Protein AF-A0A7S0RBW8-F1 (afdb_monomer_lite)

pLDDT: mean 71.18, std 17.7, range [28.2, 97.19]

Secondary structure (DSSP, 8-state):
--TT-TT------B-EEEEEEEEETTEEEETT---EEE-GGGEEEETTEEEEEEEEEEEETT---SHHHHTTT------B--EEEEEE--TTSSPEEEEEEPSS-B---TT-EEEEEEEEEGGGS--SSS-EEEEEESSTT--S-BS----EEEEEEEESS-GGG--SS-EEEEEETTTEEEEEETT------GGG-EE--TTS-TT-EE-EEEEE---TT----

Foldseek 3Di:
DAPDDPPDPDPLFWAKEWPQAKDQQNDTDGFPAEAAADDLVSWDADPNFIWIKMKIKMATDRLCFDPVNVVVVDDQDQFAWKKKKKWFDDPPDDIDIDIDTFDDTDTDGGRDMDMDIDTDGPVPDDQAQGKMKIKMFIRPPCSGVGPDNPHITMYIYHHPDHSLPRQDVFWKWFDDPPDDTDTHHPPDDDDDDCVSWDQDPDPDPRPDTDTDTDGDPPPVPDDDD

Structure (mmCIF, N/CA/C/O backbone):
data_AF-A0A7S0RBW8-F1
#
_entry.id   AF-A0A7S0RBW8-F1
#
loop_
_atom_site.group_PDB
_atom_site.id
_atom_site.type_symbol
_atom_site.label_atom_id
_atom_site.label_alt_id
_atom_site.label_comp_id
_atom_site.label_asym_id
_atom_site.label_entity_id
_atom_site.label_seq_id
_atom_site.pdbx_PDB_ins_code
_atom_site.Cartn_x
_atom_site.Cartn_y
_atom_site.Cartn_z
_atom_site.occupancy
_atom_site.B_iso_or_equiv
_atom_site.auth_seq_id
_atom_site.auth_comp_id
_atom_site.auth_asym_id
_atom_site.auth_atom_id
_atom_site.pdbx_PDB_model_num
ATOM 1 N N . HIS A 1 1 ? 5.300 -1.766 -30.866 1.00 39.28 1 HIS A N 1
ATOM 2 C CA . HIS A 1 1 ? 6.717 -1.368 -30.941 1.00 39.28 1 HIS A CA 1
ATOM 3 C C . HIS A 1 1 ? 7.517 -2.421 -30.193 1.00 39.28 1 HIS A C 1
ATOM 5 O O . HIS A 1 1 ? 7.184 -2.673 -29.048 1.00 39.28 1 HIS A O 1
ATOM 11 N N . TYR A 1 2 ? 8.457 -3.106 -30.848 1.00 38.50 2 TYR A N 1
ATOM 12 C CA . TYR A 1 2 ? 9.264 -4.161 -30.222 1.00 38.50 2 TYR A CA 1
ATOM 13 C C . TYR A 1 2 ? 10.732 -3.740 -30.228 1.00 38.50 2 TYR A C 1
ATOM 15 O O . TYR A 1 2 ? 11.287 -3.442 -31.287 1.00 38.50 2 TYR A O 1
ATOM 23 N N . CYS A 1 3 ? 11.343 -3.706 -29.047 1.00 44.38 3 CYS A N 1
ATOM 24 C CA . CYS A 1 3 ? 12.766 -3.448 -28.875 1.00 44.38 3 CYS A CA 1
ATOM 25 C C . CYS A 1 3 ? 13.576 -4.626 -29.445 1.00 44.38 3 CYS A C 1
ATOM 27 O O . CYS A 1 3 ? 13.335 -5.779 -29.093 1.00 44.38 3 CYS A O 1
ATOM 29 N N . GLY A 1 4 ? 14.540 -4.347 -30.332 1.00 43.16 4 GLY A N 1
ATOM 30 C CA . GLY A 1 4 ? 15.488 -5.350 -30.836 1.00 43.16 4 GLY A CA 1
ATOM 31 C C . GLY A 1 4 ? 15.413 -5.713 -32.323 1.00 43.16 4 GLY A C 1
ATOM 32 O O . GLY A 1 4 ? 16.148 -6.614 -32.724 1.00 43.16 4 GLY A O 1
ATOM 33 N N . TRP A 1 5 ? 14.606 -5.024 -33.136 1.00 42.09 5 TRP A N 1
ATOM 34 C CA . TRP A 1 5 ? 14.654 -5.168 -34.598 1.00 42.09 5 TRP A CA 1
ATOM 35 C C . TRP A 1 5 ? 15.831 -4.367 -35.177 1.00 42.09 5 TRP A C 1
ATOM 37 O O . TRP A 1 5 ? 15.997 -3.185 -34.873 1.00 42.09 5 TRP A O 1
ATOM 47 N N . GLU A 1 6 ? 16.662 -5.004 -36.004 1.00 43.78 6 GLU A N 1
ATOM 48 C CA . GLU A 1 6 ? 17.766 -4.344 -36.708 1.00 43.78 6 GLU A CA 1
ATOM 49 C C . GLU A 1 6 ? 17.268 -3.159 -37.556 1.00 43.78 6 GLU A C 1
ATOM 51 O O . GLU A 1 6 ? 16.347 -3.300 -38.359 1.00 43.78 6 GLU A O 1
ATOM 56 N N . GLY A 1 7 ? 17.893 -1.988 -37.383 1.00 49.38 7 GLY A N 1
ATOM 57 C CA . GLY A 1 7 ? 17.681 -0.813 -38.236 1.00 49.38 7 GLY A CA 1
ATOM 58 C C . GLY A 1 7 ? 16.839 0.322 -37.648 1.00 49.38 7 GLY A C 1
ATOM 59 O O . GLY A 1 7 ? 16.699 1.350 -38.307 1.00 49.38 7 GLY A O 1
ATOM 60 N N . VAL A 1 8 ? 16.320 0.199 -36.420 1.00 42.72 8 VAL A N 1
ATOM 61 C CA . VAL A 1 8 ? 15.579 1.290 -35.763 1.00 42.72 8 VAL A CA 1
ATOM 62 C C . VAL A 1 8 ? 16.263 1.694 -34.458 1.00 42.72 8 VAL A C 1
ATOM 64 O O . VAL A 1 8 ? 16.238 0.957 -33.477 1.00 42.72 8 VAL A O 1
ATOM 67 N N . ALA A 1 9 ? 16.837 2.900 -34.433 1.00 41.66 9 ALA A N 1
ATOM 68 C CA . ALA A 1 9 ? 17.286 3.564 -33.211 1.00 41.66 9 ALA A CA 1
ATOM 69 C C . ALA A 1 9 ? 16.067 4.093 -32.431 1.00 41.66 9 ALA A C 1
ATOM 71 O O . ALA A 1 9 ? 15.820 5.293 -32.371 1.00 41.66 9 ALA A O 1
ATOM 72 N N . CYS A 1 10 ? 15.245 3.194 -31.894 1.00 47.66 10 CYS A N 1
ATOM 73 C CA . CYS A 1 10 ? 14.332 3.559 -30.816 1.00 47.66 10 CYS A CA 1
ATOM 74 C C . CYS A 1 10 ? 15.141 3.546 -29.518 1.00 47.66 10 CYS A C 1
ATOM 76 O O . CYS A 1 10 ? 15.889 2.600 -29.278 1.00 47.66 10 CYS A O 1
ATOM 78 N N . GLY A 1 11 ? 15.021 4.601 -28.710 1.00 49.38 11 GLY A N 1
ATOM 79 C CA . GLY A 1 11 ? 15.571 4.632 -27.360 1.00 49.38 11 GLY A CA 1
ATOM 80 C C . GLY A 1 11 ? 14.910 3.538 -26.534 1.00 49.38 11 GLY A C 1
ATOM 81 O O . GLY A 1 11 ? 13.802 3.706 -26.043 1.00 49.38 11 GLY A O 1
ATOM 82 N N . CYS A 1 12 ? 15.561 2.385 -26.461 1.00 53.53 12 CYS A N 1
ATOM 83 C CA . CYS A 1 12 ? 15.181 1.290 -25.592 1.00 53.53 12 CYS A CA 1
ATOM 84 C C . CYS A 1 12 ? 15.677 1.664 -24.187 1.00 53.53 12 CYS A C 1
ATOM 86 O O . CYS A 1 12 ? 16.790 1.301 -23.808 1.00 53.53 12 CYS A O 1
ATOM 88 N N . GLY A 1 13 ? 14.922 2.516 -23.492 1.00 59.88 13 GLY A N 1
ATOM 89 C CA . GLY A 1 13 ? 15.152 2.828 -22.083 1.00 59.88 13 GLY A CA 1
ATOM 90 C C . GLY A 1 13 ? 14.449 1.806 -21.197 1.00 59.88 13 GLY A C 1
ATOM 91 O O . GLY A 1 13 ? 13.577 1.075 -21.657 1.00 59.88 13 GLY A O 1
ATOM 92 N N . ILE A 1 14 ? 14.878 1.731 -19.949 1.00 69.44 14 ILE A N 1
ATOM 93 C CA . ILE A 1 14 ? 14.235 0.925 -18.908 1.00 69.44 14 ILE A CA 1
ATOM 94 C C . ILE A 1 14 ? 12.927 1.631 -18.542 1.00 69.44 14 ILE A C 1
ATOM 96 O O . ILE A 1 14 ? 12.810 2.834 -18.766 1.00 69.44 14 ILE A O 1
ATOM 100 N N . ASP A 1 15 ? 11.947 0.912 -18.013 1.00 80.00 15 ASP A N 1
ATOM 101 C CA . ASP A 1 15 ? 10.754 1.550 -17.455 1.00 80.00 15 ASP A CA 1
ATOM 102 C C . ASP A 1 15 ? 10.328 0.745 -16.233 1.00 80.00 15 ASP A C 1
ATOM 104 O O . ASP A 1 15 ? 9.958 -0.426 -16.336 1.00 80.00 15 ASP A O 1
ATOM 108 N N . LEU A 1 16 ? 10.488 1.335 -15.063 1.00 85.94 16 LEU A N 1
ATOM 109 C CA . LEU A 1 16 ? 10.087 0.794 -13.786 1.00 85.94 16 LEU A CA 1
ATOM 110 C C . LEU A 1 16 ? 8.682 1.284 -13.465 1.00 85.94 16 LEU A C 1
ATOM 112 O O . LEU A 1 16 ? 8.225 2.354 -13.852 1.00 85.94 16 LEU A O 1
ATOM 116 N N . GLY A 1 17 ? 7.958 0.476 -12.712 1.00 89.81 17 GLY A N 1
ATOM 117 C CA . GLY A 1 17 ? 6.643 0.880 -12.282 1.00 89.81 17 GLY A CA 1
ATOM 118 C C . GLY A 1 17 ? 6.100 0.050 -11.151 1.00 89.81 17 GLY A C 1
ATOM 119 O O . GLY A 1 17 ? 6.733 -0.877 -10.639 1.00 89.81 17 GLY A O 1
ATOM 120 N N . ALA A 1 18 ? 4.886 0.407 -10.768 1.00 91.69 18 ALA A N 1
ATOM 121 C CA . ALA A 1 18 ? 4.069 -0.394 -9.887 1.00 91.69 18 ALA A CA 1
ATOM 122 C C . ALA A 1 18 ? 3.091 -1.232 -10.720 1.00 91.69 18 ALA A C 1
ATOM 124 O O . ALA A 1 18 ? 2.719 -0.870 -11.836 1.00 91.69 18 ALA A O 1
ATOM 125 N N . GLY A 1 19 ? 2.667 -2.369 -10.170 1.00 92.19 19 GLY A N 1
ATOM 126 C CA . GLY A 1 19 ? 1.591 -3.180 -10.729 1.00 92.19 19 GLY A CA 1
ATOM 127 C C . GLY A 1 19 ? 0.256 -2.428 -10.742 1.00 92.19 19 GLY A C 1
ATOM 128 O O . GLY A 1 19 ? 0.190 -1.217 -10.563 1.00 92.19 19 GLY A O 1
ATOM 129 N N . ALA A 1 20 ? -0.848 -3.149 -10.912 1.00 94.56 20 ALA A N 1
ATOM 130 C CA . ALA A 1 20 ? -2.161 -2.521 -11.083 1.00 94.56 20 ALA A CA 1
ATOM 131 C C . ALA A 1 20 ? -2.675 -1.744 -9.849 1.00 94.56 20 ALA A C 1
ATOM 133 O O . ALA A 1 20 ? -3.608 -0.949 -9.971 1.00 94.56 20 ALA A O 1
ATOM 134 N N . GLY A 1 21 ? -2.112 -1.990 -8.665 1.00 96.12 21 GLY A N 1
ATOM 135 C CA . GLY A 1 21 ? -2.600 -1.404 -7.426 1.00 96.12 21 GLY A CA 1
ATOM 136 C C . GLY A 1 21 ? -1.897 -1.938 -6.188 1.00 96.12 21 GLY A C 1
ATOM 137 O O . GLY A 1 21 ? -0.781 -2.464 -6.250 1.00 96.12 21 GLY A O 1
ATOM 138 N N . MET A 1 22 ? -2.600 -1.814 -5.072 1.00 96.25 22 MET A N 1
ATOM 139 C CA . MET A 1 22 ? -2.187 -2.227 -3.743 1.00 96.25 22 MET A CA 1
ATOM 140 C C . MET A 1 22 ? -3.225 -3.175 -3.144 1.00 96.25 22 MET A C 1
ATOM 142 O O . MET A 1 22 ? -4.423 -3.018 -3.357 1.00 96.25 22 MET A O 1
ATOM 146 N N . GLU A 1 23 ? -2.767 -4.144 -2.365 1.00 96.50 23 GLU A N 1
ATOM 147 C CA . GLU A 1 23 ? -3.607 -5.022 -1.565 1.00 96.50 23 GLU A CA 1
ATOM 148 C C . GLU A 1 23 ? -3.492 -4.656 -0.085 1.00 96.50 23 GLU A C 1
ATOM 150 O O . GLU A 1 23 ? -2.386 -4.472 0.435 1.00 96.50 23 GLU A O 1
ATOM 155 N N . LEU A 1 24 ? -4.633 -4.611 0.598 1.00 93.88 24 LEU A N 1
ATOM 156 C CA . LEU A 1 24 ? -4.742 -4.563 2.053 1.00 93.88 24 LEU A CA 1
ATOM 157 C C . LEU A 1 24 ? -5.654 -5.712 2.482 1.00 93.88 24 LEU A C 1
ATOM 159 O O . LEU A 1 24 ? -6.807 -5.767 2.062 1.00 93.88 24 LEU A O 1
ATOM 163 N N . ALA A 1 25 ? -5.144 -6.612 3.324 1.00 88.62 25 ALA A N 1
ATOM 164 C CA . ALA A 1 25 ? -5.844 -7.845 3.688 1.00 88.62 25 ALA A CA 1
ATOM 165 C C . ALA A 1 25 ? -6.278 -8.648 2.437 1.00 88.62 25 ALA A C 1
ATOM 167 O O . ALA A 1 25 ? -5.413 -9.154 1.720 1.00 88.62 25 ALA A O 1
ATOM 168 N N . ASP A 1 26 ? -7.580 -8.781 2.182 1.00 88.38 26 ASP A N 1
ATOM 169 C CA . ASP A 1 26 ? -8.190 -9.442 1.019 1.00 88.38 26 ASP A CA 1
ATOM 170 C C . ASP A 1 26 ? -8.741 -8.456 -0.031 1.00 88.38 26 ASP A C 1
ATOM 172 O O . ASP A 1 26 ? -9.316 -8.866 -1.043 1.00 88.38 26 ASP A O 1
ATOM 176 N N . LYS A 1 27 ? -8.546 -7.151 0.183 1.00 94.31 27 LYS A N 1
ATOM 177 C CA . LYS A 1 27 ? -9.007 -6.079 -0.700 1.00 94.31 27 LYS A CA 1
ATOM 178 C C . LYS A 1 27 ? -7.911 -5.680 -1.674 1.00 94.31 27 LYS A C 1
ATOM 180 O O . LYS A 1 27 ? -6.746 -5.573 -1.300 1.00 94.31 27 LYS A O 1
ATOM 185 N N . PHE A 1 28 ? -8.310 -5.377 -2.905 1.00 96.44 28 PHE A N 1
ATOM 186 C CA . PHE A 1 28 ? -7.444 -4.792 -3.924 1.00 96.44 28 PHE A CA 1
ATOM 187 C C . PHE A 1 28 ? -7.920 -3.381 -4.273 1.00 96.44 28 PHE A C 1
ATOM 189 O O . PHE A 1 28 ? -9.096 -3.177 -4.581 1.00 96.44 28 PHE A O 1
ATOM 196 N N . TRP A 1 29 ? -6.996 -2.426 -4.268 1.00 96.88 29 TRP A N 1
ATOM 197 C CA . TRP A 1 29 ? -7.226 -1.018 -4.565 1.00 96.88 29 TRP A CA 1
ATOM 198 C C . TRP A 1 29 ? -6.355 -0.593 -5.739 1.00 96.88 29 TRP A C 1
ATOM 200 O O . TRP A 1 29 ? -5.126 -0.626 -5.666 1.00 96.88 29 TRP A O 1
ATOM 210 N N . ALA A 1 30 ? -6.990 -0.196 -6.838 1.00 97.19 30 ALA A N 1
ATOM 211 C CA . ALA A 1 30 ? -6.273 0.273 -8.016 1.00 97.19 30 ALA A CA 1
ATOM 212 C C . ALA A 1 30 ? -5.594 1.623 -7.745 1.00 97.19 30 ALA A C 1
ATOM 214 O O . ALA A 1 30 ? -6.130 2.461 -7.016 1.00 97.19 30 ALA A O 1
ATOM 215 N N . TRP A 1 31 ? -4.452 1.881 -8.378 1.00 95.62 31 TRP A N 1
ATOM 216 C CA . TRP A 1 31 ? -3.886 3.232 -8.366 1.00 95.62 31 TRP A CA 1
ATOM 217 C C . TRP A 1 31 ? -4.863 4.237 -8.995 1.00 95.62 31 TRP A C 1
ATOM 219 O O . TRP A 1 31 ? -5.553 3.935 -9.968 1.00 95.62 31 TRP A O 1
ATOM 229 N N . GLY A 1 32 ? -4.940 5.430 -8.416 1.00 95.62 32 GLY A N 1
ATOM 230 C CA . GLY A 1 32 ? -5.878 6.495 -8.760 1.00 95.62 32 GLY A CA 1
ATOM 231 C C . GLY A 1 32 ? -7.282 6.310 -8.183 1.00 95.62 32 GLY A C 1
ATOM 232 O O . GLY A 1 32 ? -8.139 7.157 -8.425 1.00 95.62 32 GLY A O 1
ATOM 233 N N . SER A 1 33 ? -7.545 5.226 -7.445 1.00 95.88 33 SER A N 1
ATOM 234 C CA . SER A 1 33 ? -8.837 5.049 -6.781 1.00 95.88 33 SER A CA 1
ATOM 235 C C . SER A 1 33 ? -8.992 5.980 -5.578 1.00 95.88 33 SER A C 1
ATOM 237 O O . SER A 1 33 ? -8.039 6.242 -4.838 1.00 95.88 33 SER A O 1
ATOM 239 N N . ALA A 1 34 ? -10.225 6.446 -5.402 1.00 87.75 34 ALA A N 1
ATOM 240 C CA . ALA A 1 34 ? -10.719 7.103 -4.201 1.00 87.75 34 ALA A CA 1
ATOM 241 C C . ALA A 1 34 ? -11.743 6.185 -3.509 1.00 87.75 34 ALA A C 1
ATOM 243 O O . ALA A 1 34 ? -12.130 5.160 -4.071 1.00 87.75 34 ALA A O 1
ATOM 244 N N . ASP A 1 35 ? -12.163 6.536 -2.294 1.00 86.62 35 ASP A N 1
ATOM 245 C CA . ASP A 1 35 ? -13.157 5.794 -1.498 1.00 86.62 35 ASP A CA 1
ATOM 246 C C . ASP A 1 35 ? -12.706 4.405 -1.004 1.00 86.62 35 ASP A C 1
ATOM 248 O O . ASP A 1 35 ? -13.526 3.523 -0.731 1.00 86.62 35 ASP A O 1
ATOM 252 N N . ASN A 1 36 ? -11.397 4.191 -0.842 1.00 93.56 36 ASN A N 1
ATOM 253 C CA . ASN A 1 36 ? -10.906 2.951 -0.250 1.00 93.56 36 ASN A CA 1
ATOM 254 C C . ASN A 1 36 ? -11.145 2.934 1.264 1.00 93.56 36 ASN A C 1
ATOM 256 O O . ASN A 1 36 ? -10.725 3.829 1.998 1.00 93.56 36 ASN A O 1
ATOM 260 N N . CYS A 1 37 ? -11.808 1.881 1.729 1.00 90.31 37 CYS A N 1
ATOM 261 C CA . CYS A 1 37 ? -12.238 1.752 3.114 1.00 90.31 37 CYS A CA 1
ATOM 262 C C . CYS A 1 37 ? -11.356 0.794 3.907 1.00 90.31 37 CYS A C 1
ATOM 264 O O . CYS A 1 37 ? -11.311 -0.410 3.613 1.00 90.31 37 CYS A O 1
ATOM 266 N N . ILE A 1 38 ? -10.752 1.320 4.971 1.00 89.06 38 ILE A N 1
ATOM 267 C CA . ILE A 1 38 ? -10.126 0.517 6.019 1.00 89.06 38 ILE A CA 1
ATOM 268 C C . ILE A 1 38 ? -11.169 0.173 7.081 1.00 89.06 38 ILE A C 1
ATOM 270 O O . ILE A 1 38 ? -11.836 1.053 7.632 1.00 89.06 38 ILE A O 1
ATOM 274 N N . ASN A 1 39 ? -11.261 -1.117 7.380 1.00 86.31 39 ASN A N 1
ATOM 275 C CA . ASN A 1 39 ? -12.059 -1.697 8.445 1.00 86.31 39 ASN A CA 1
ATOM 276 C C . ASN A 1 39 ? -11.150 -2.200 9.579 1.00 86.31 39 ASN A C 1
ATOM 278 O O . ASN A 1 39 ? -10.003 -2.573 9.328 1.00 86.31 39 ASN A O 1
ATOM 282 N N . PRO A 1 40 ? -11.682 -2.298 10.809 1.00 79.81 40 PRO A N 1
ATOM 283 C CA . PRO A 1 40 ? -11.017 -2.938 11.943 1.00 79.81 40 PRO A CA 1
ATOM 284 C C . PRO A 1 40 ? -10.342 -4.282 11.642 1.00 79.81 40 PRO A C 1
ATOM 286 O O . PRO A 1 40 ? -9.206 -4.513 12.056 1.00 79.81 40 PRO A O 1
ATOM 289 N N . ASP A 1 41 ? -11.027 -5.147 10.894 1.00 83.12 41 ASP A N 1
ATOM 290 C CA . ASP A 1 41 ? -10.570 -6.508 10.593 1.00 83.12 41 ASP A CA 1
ATOM 291 C C . ASP A 1 41 ? -9.429 -6.553 9.559 1.00 83.12 41 ASP A C 1
ATOM 293 O O . ASP A 1 41 ? -8.788 -7.589 9.393 1.00 83.12 41 ASP A O 1
ATOM 297 N N . ASP A 1 42 ? -9.129 -5.431 8.893 1.00 87.81 42 ASP A N 1
ATOM 298 C CA . ASP A 1 42 ? -7.991 -5.329 7.970 1.00 87.81 42 ASP A CA 1
ATOM 299 C C . ASP A 1 42 ? -6.651 -5.190 8.723 1.00 87.81 42 ASP A C 1
ATOM 301 O O . ASP A 1 42 ? -5.571 -5.303 8.133 1.00 87.81 42 ASP A O 1
ATOM 305 N N . ALA A 1 43 ? -6.707 -4.909 10.028 1.00 86.06 43 ALA A N 1
ATOM 306 C CA . ALA A 1 43 ? -5.545 -4.736 10.882 1.00 86.06 43 ALA A CA 1
ATOM 307 C C . ALA A 1 43 ? -5.029 -6.068 11.426 1.00 86.06 43 ALA A C 1
ATOM 309 O O . ALA A 1 43 ? -5.779 -6.948 11.840 1.00 86.06 43 ALA A O 1
ATOM 310 N N . LEU A 1 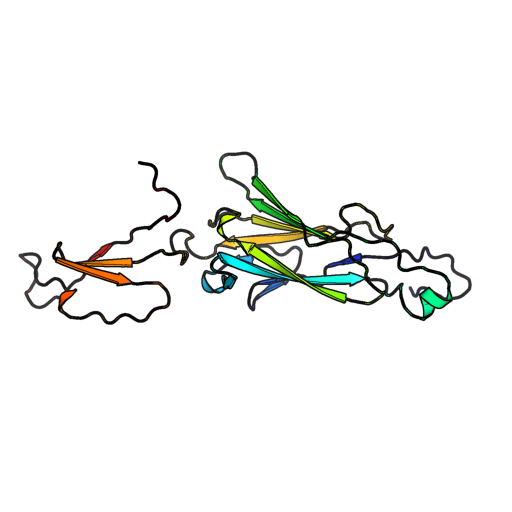44 ? -3.710 -6.186 11.517 1.00 87.62 44 LEU A N 1
ATOM 311 C CA . LEU A 1 44 ? -3.030 -7.386 11.991 1.00 87.62 44 LEU A CA 1
ATOM 312 C C . LEU A 1 44 ? -1.947 -7.055 13.012 1.00 87.62 44 LEU A C 1
ATOM 314 O O . LEU A 1 44 ? -1.364 -5.969 13.020 1.00 87.62 44 LEU A O 1
ATOM 318 N N . PHE A 1 45 ? -1.674 -8.025 13.881 1.00 83.56 45 PHE A N 1
ATOM 319 C CA . PHE A 1 45 ? -0.642 -7.925 14.904 1.00 83.56 45 PHE A CA 1
ATOM 320 C C . PHE A 1 45 ? 0.646 -8.595 14.423 1.00 83.56 45 PHE A C 1
ATOM 322 O O . PHE A 1 45 ? 0.692 -9.810 14.235 1.00 83.56 45 PHE A O 1
ATOM 329 N N . ILE A 1 46 ? 1.713 -7.811 14.271 1.00 82.62 46 ILE A N 1
ATOM 330 C CA . ILE A 1 46 ? 3.069 -8.307 14.012 1.00 82.62 46 ILE A CA 1
ATOM 331 C C . ILE A 1 46 ? 3.950 -7.888 15.184 1.00 82.62 46 ILE A C 1
ATOM 333 O O . ILE A 1 46 ? 4.075 -6.703 15.477 1.00 82.62 46 ILE A O 1
ATOM 337 N N . ASN A 1 47 ? 4.569 -8.855 15.870 1.00 85.25 47 ASN A N 1
ATOM 338 C CA . ASN A 1 47 ? 5.430 -8.603 17.035 1.00 85.25 47 ASN A CA 1
ATOM 339 C C . ASN A 1 47 ? 4.759 -7.724 18.115 1.00 85.25 47 ASN A C 1
ATOM 341 O O . ASN A 1 47 ? 5.377 -6.801 18.638 1.00 85.25 47 ASN A O 1
ATOM 345 N N . ASN A 1 48 ? 3.487 -8.002 18.433 1.00 81.81 48 ASN A N 1
ATOM 346 C CA . ASN A 1 48 ? 2.637 -7.232 19.360 1.00 81.81 48 ASN A CA 1
ATOM 347 C C . ASN A 1 48 ? 2.353 -5.775 18.955 1.00 81.81 48 ASN A C 1
ATOM 349 O O . ASN A 1 48 ? 1.807 -5.016 19.752 1.00 81.81 48 ASN A O 1
ATOM 353 N N . VAL A 1 49 ? 2.676 -5.383 17.725 1.00 81.06 49 VAL A N 1
ATOM 354 C CA . VAL A 1 49 ? 2.303 -4.086 17.164 1.00 81.06 49 VAL A CA 1
ATOM 355 C C . VAL A 1 49 ? 1.140 -4.303 16.207 1.00 81.06 49 VAL A C 1
ATOM 357 O O . VAL A 1 49 ? 1.236 -5.130 15.303 1.00 81.06 49 VAL A O 1
ATOM 360 N N . GLN A 1 50 ? 0.042 -3.578 16.412 1.00 81.81 50 GLN A N 1
ATOM 361 C CA . GLN A 1 50 ? -1.083 -3.567 15.480 1.00 81.81 50 GLN A CA 1
ATOM 362 C C . GLN A 1 50 ? -0.767 -2.629 14.313 1.00 81.81 50 GLN A C 1
ATOM 364 O O . GLN A 1 50 ? -0.282 -1.508 14.508 1.00 81.81 50 GLN A O 1
ATOM 369 N N . GLY A 1 51 ? -1.040 -3.070 13.095 1.00 87.25 51 GLY A N 1
ATOM 370 C CA . GLY A 1 51 ? -0.796 -2.275 11.903 1.00 87.25 51 GLY A CA 1
ATOM 371 C C . GLY A 1 51 ? -1.475 -2.840 10.671 1.00 87.25 51 GLY A C 1
ATOM 372 O O . GLY A 1 51 ? -2.179 -3.846 10.727 1.00 87.25 51 GLY A O 1
ATOM 373 N N . LEU A 1 52 ? -1.231 -2.177 9.553 1.00 90.25 52 LEU A N 1
ATOM 374 C CA . LEU A 1 52 ? -1.707 -2.561 8.236 1.00 90.25 52 LEU A CA 1
ATOM 375 C C . LEU A 1 52 ? -0.572 -3.239 7.478 1.00 90.25 52 LEU A C 1
ATOM 377 O O . LEU A 1 52 ? 0.543 -2.718 7.432 1.00 90.25 52 LEU A O 1
ATOM 381 N N . GLN A 1 53 ? -0.850 -4.389 6.870 1.00 92.69 53 GLN A N 1
ATOM 382 C CA . GLN A 1 53 ? 0.065 -5.011 5.919 1.00 92.69 53 GLN A CA 1
ATOM 383 C C . GLN A 1 53 ? -0.409 -4.702 4.508 1.00 92.69 53 GLN A C 1
ATOM 385 O O . GLN A 1 53 ? -1.417 -5.241 4.060 1.00 92.69 53 GLN A O 1
ATOM 390 N N . LEU A 1 54 ? 0.351 -3.863 3.817 1.00 93.81 54 LEU A N 1
ATOM 391 C CA . LEU A 1 54 ? 0.108 -3.536 2.423 1.00 93.81 54 LEU A CA 1
ATOM 392 C C . LEU A 1 54 ? 1.002 -4.394 1.539 1.00 93.81 54 LEU A C 1
ATOM 394 O O . LEU A 1 54 ? 2.172 -4.630 1.867 1.00 93.81 54 LEU A O 1
ATOM 398 N N . LYS A 1 55 ? 0.472 -4.824 0.400 1.00 95.06 55 LYS A N 1
ATOM 399 C CA . LYS A 1 55 ? 1.236 -5.516 -0.638 1.00 95.06 55 LYS A CA 1
ATOM 400 C C . LYS A 1 55 ? 1.048 -4.809 -1.965 1.00 95.06 55 LYS A C 1
ATOM 402 O O . LYS A 1 55 ? -0.032 -4.326 -2.268 1.00 95.06 55 LYS A O 1
ATOM 407 N N . PHE A 1 56 ? 2.094 -4.741 -2.762 1.00 94.75 56 PHE A N 1
ATOM 408 C CA . PHE A 1 56 ? 2.021 -4.257 -4.136 1.00 94.75 56 PHE A CA 1
ATOM 409 C C . PHE A 1 56 ? 3.149 -4.893 -4.938 1.00 94.75 56 PHE A C 1
ATOM 411 O O . PHE A 1 56 ? 4.086 -5.473 -4.384 1.00 94.75 56 PHE A O 1
ATOM 418 N N . THR A 1 57 ? 3.059 -4.786 -6.254 1.00 93.56 57 THR A N 1
ATOM 419 C CA . THR A 1 57 ? 4.068 -5.324 -7.163 1.00 93.56 57 THR A CA 1
ATOM 420 C C . THR A 1 57 ? 4.902 -4.184 -7.727 1.00 93.56 57 THR A C 1
ATOM 422 O O . THR A 1 57 ? 4.351 -3.161 -8.116 1.00 93.56 57 THR A O 1
ATOM 425 N N . GLU A 1 58 ? 6.214 -4.364 -7.796 1.00 90.62 58 GLU A N 1
ATOM 426 C CA . GLU A 1 58 ? 7.115 -3.530 -8.596 1.00 90.62 58 GLU A CA 1
ATOM 427 C C . GLU A 1 58 ? 7.494 -4.320 -9.847 1.00 90.62 58 GLU A C 1
ATOM 429 O O . GLU A 1 58 ? 7.716 -5.532 -9.767 1.00 90.62 58 GLU A O 1
ATOM 434 N N . ILE A 1 59 ? 7.529 -3.664 -11.001 1.00 87.88 59 ILE A N 1
ATOM 435 C CA . ILE A 1 59 ? 7.671 -4.313 -12.306 1.00 87.88 59 ILE A CA 1
ATOM 436 C C . ILE A 1 59 ? 8.578 -3.497 -13.222 1.00 87.88 59 ILE A C 1
ATOM 438 O O . ILE A 1 59 ? 8.574 -2.272 -13.169 1.00 87.88 59 ILE A O 1
ATOM 442 N N . GLU A 1 60 ? 9.322 -4.181 -14.089 1.00 84.62 60 GLU A N 1
ATOM 443 C CA . GLU A 1 60 ? 9.945 -3.565 -15.261 1.00 84.62 60 GLU A CA 1
ATOM 444 C C . GLU A 1 60 ? 9.012 -3.741 -16.478 1.00 84.62 60 GLU A C 1
ATOM 446 O O . GLU A 1 60 ? 8.735 -4.864 -16.909 1.00 84.62 60 GLU A O 1
ATOM 451 N N . LEU A 1 61 ? 8.461 -2.637 -16.987 1.00 78.69 61 LEU A N 1
ATOM 452 C CA . LEU A 1 61 ? 7.320 -2.594 -17.909 1.00 78.69 61 LEU A CA 1
ATOM 453 C C . LEU A 1 61 ? 7.680 -2.943 -19.359 1.00 78.69 61 LEU A C 1
ATOM 455 O O . LEU A 1 61 ? 6.810 -3.389 -20.112 1.00 78.69 61 LEU A O 1
ATOM 459 N N . LEU A 1 62 ? 8.934 -2.749 -19.77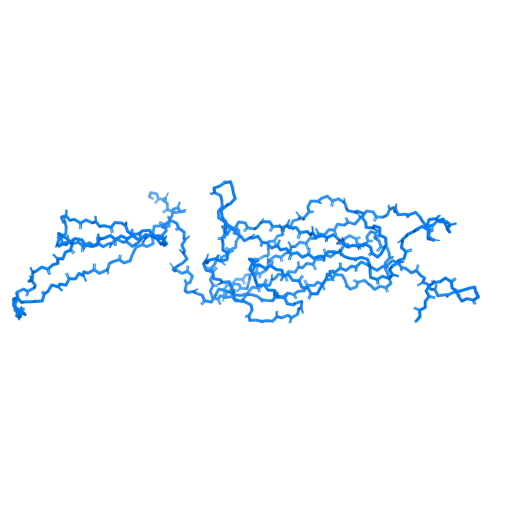7 1.00 71.81 62 LEU A N 1
ATOM 460 C CA . LEU A 1 62 ? 9.333 -2.883 -21.182 1.00 71.81 62 LEU A CA 1
ATOM 461 C C . LEU A 1 62 ? 10.025 -4.212 -21.512 1.00 71.81 62 LEU A C 1
ATOM 463 O O . LEU A 1 62 ? 10.371 -4.448 -22.674 1.00 71.81 62 LEU A O 1
ATOM 467 N N . ASN A 1 63 ? 10.171 -5.111 -20.535 1.00 64.62 63 ASN A N 1
ATOM 468 C CA . ASN A 1 63 ? 10.835 -6.409 -20.678 1.00 64.62 63 ASN A CA 1
ATOM 469 C C . ASN A 1 63 ? 12.247 -6.288 -21.277 1.00 64.62 63 ASN A C 1
ATOM 471 O O . ASN A 1 63 ? 12.675 -7.059 -22.142 1.00 64.62 63 ASN A O 1
ATOM 475 N N . MET A 1 64 ? 12.939 -5.235 -20.856 1.00 59.47 64 MET A N 1
ATOM 476 C CA . MET A 1 64 ? 14.167 -4.731 -21.459 1.00 59.47 64 MET A CA 1
ATOM 477 C C . MET A 1 64 ? 15.406 -5.497 -21.015 1.00 59.47 64 MET A C 1
ATOM 479 O O . MET A 1 64 ? 16.385 -5.544 -21.752 1.00 59.47 64 MET A O 1
ATOM 483 N N . TYR A 1 65 ? 15.370 -6.116 -19.839 1.00 55.44 65 TYR A N 1
ATOM 484 C CA . TYR A 1 65 ? 16.439 -6.953 -19.297 1.00 55.44 65 TYR A CA 1
ATOM 485 C C . TYR A 1 65 ? 16.080 -8.447 -19.340 1.00 55.44 65 TYR A C 1
ATOM 487 O O . TYR A 1 65 ? 14.969 -8.878 -19.085 1.00 55.44 65 TYR A O 1
ATOM 495 N N . GLY A 1 66 ? 17.048 -9.280 -19.690 1.00 48.38 66 GLY A N 1
ATOM 496 C CA . GLY A 1 66 ? 16.861 -10.714 -19.902 1.00 48.38 66 GLY A CA 1
ATOM 497 C C . GLY A 1 66 ? 18.038 -11.267 -20.692 1.00 48.38 66 GLY A C 1
ATOM 498 O O . GLY A 1 66 ? 18.935 -10.510 -21.074 1.00 48.38 66 GLY A O 1
ATOM 499 N N . ALA A 1 67 ? 18.056 -12.571 -20.981 1.00 52.78 67 ALA A N 1
ATOM 500 C CA . ALA A 1 67 ? 19.180 -13.202 -21.688 1.00 52.78 67 ALA A CA 1
ATOM 501 C C . ALA A 1 67 ? 19.549 -12.480 -23.007 1.00 52.78 67 ALA A C 1
ATOM 503 O O . ALA A 1 67 ? 20.727 -12.346 -23.329 1.00 52.78 67 ALA A O 1
ATOM 504 N N . ASN A 1 68 ? 18.556 -11.933 -23.721 1.00 50.56 68 ASN A N 1
ATOM 505 C CA . ASN A 1 68 ? 18.752 -11.166 -24.957 1.00 50.56 68 ASN A CA 1
ATOM 506 C C . ASN A 1 68 ? 19.393 -9.782 -24.756 1.00 50.56 68 ASN A C 1
ATOM 508 O O . ASN A 1 68 ? 20.104 -9.312 -25.642 1.00 50.56 68 ASN A O 1
ATOM 512 N N . ALA A 1 69 ? 19.153 -9.121 -23.625 1.00 50.38 69 ALA A N 1
ATOM 513 C CA . ALA A 1 69 ? 19.725 -7.810 -23.316 1.00 50.38 69 ALA A CA 1
ATOM 514 C C . ALA A 1 69 ? 21.131 -7.932 -22.720 1.00 50.38 69 ALA A C 1
ATOM 516 O O . ALA A 1 69 ? 22.035 -7.192 -23.107 1.00 50.38 69 ALA A O 1
ATOM 517 N N . ALA A 1 70 ? 21.343 -8.951 -21.881 1.00 52.22 70 ALA A N 1
ATOM 518 C CA . ALA A 1 70 ? 22.661 -9.325 -21.379 1.00 52.22 70 ALA A CA 1
ATOM 519 C C . ALA A 1 70 ? 23.612 -9.708 -22.529 1.00 52.22 70 ALA A C 1
ATOM 521 O O . ALA A 1 70 ? 24.752 -9.252 -22.569 1.00 52.22 70 ALA A O 1
ATOM 522 N N . ALA A 1 71 ? 23.124 -10.456 -23.529 1.00 53.47 71 ALA A N 1
ATOM 523 C CA . ALA A 1 71 ? 23.878 -10.770 -24.747 1.00 53.47 71 ALA A CA 1
ATOM 524 C C . ALA A 1 71 ? 24.229 -9.531 -25.599 1.00 53.47 71 ALA A C 1
ATOM 526 O O . ALA A 1 71 ? 25.149 -9.592 -26.414 1.00 53.47 71 ALA A O 1
ATOM 527 N N . LYS A 1 72 ? 23.519 -8.410 -25.410 1.00 50.53 72 LYS A N 1
ATOM 528 C CA . LYS A 1 72 ? 23.753 -7.121 -26.083 1.00 50.53 72 LYS A CA 1
ATOM 529 C C . LYS A 1 72 ? 24.531 -6.112 -25.223 1.00 50.53 72 LYS A C 1
ATOM 531 O O . LYS A 1 72 ? 24.700 -4.974 -25.646 1.00 50.53 72 LYS A O 1
ATOM 536 N N . GLY A 1 73 ? 25.037 -6.523 -24.057 1.00 47.19 73 GLY A N 1
ATOM 537 C CA . GLY A 1 73 ? 25.913 -5.705 -23.210 1.00 47.19 73 GLY A CA 1
ATOM 538 C C . GLY A 1 73 ? 25.199 -4.721 -22.279 1.00 47.19 73 GLY A C 1
ATOM 539 O O . GLY A 1 73 ? 25.869 -3.894 -21.667 1.00 47.19 73 GLY A O 1
ATOM 540 N N . TYR A 1 74 ? 23.873 -4.808 -22.139 1.00 50.50 74 TYR A N 1
ATOM 541 C CA . TYR A 1 74 ? 23.138 -4.036 -21.136 1.00 50.50 74 TYR A CA 1
ATOM 542 C C . TYR A 1 74 ? 23.322 -4.693 -19.766 1.00 50.50 74 TYR A C 1
ATOM 544 O O . TYR A 1 74 ? 22.872 -5.817 -19.538 1.00 50.50 74 TYR A O 1
ATOM 552 N N . THR A 1 75 ? 24.020 -4.015 -18.860 1.00 49.31 75 THR A N 1
ATOM 553 C CA . THR A 1 75 ? 24.222 -4.485 -17.489 1.00 49.31 75 THR A CA 1
ATOM 554 C C . THR A 1 75 ? 23.076 -4.004 -16.608 1.00 49.31 75 THR A C 1
ATOM 556 O O . THR A 1 75 ? 22.889 -2.797 -16.475 1.00 49.31 75 THR A O 1
ATOM 559 N N . ALA A 1 76 ? 22.347 -4.941 -15.993 1.00 50.66 76 ALA A N 1
ATOM 560 C CA . ALA A 1 76 ? 21.496 -4.677 -14.833 1.00 50.66 76 ALA A CA 1
ATOM 561 C C . ALA A 1 76 ? 22.390 -4.075 -13.740 1.00 50.66 76 ALA A C 1
ATOM 563 O O . ALA A 1 76 ? 23.235 -4.768 -13.174 1.00 50.66 76 ALA A O 1
ATOM 564 N N . GLY A 1 77 ? 22.369 -2.753 -13.596 1.00 50.03 77 GLY A N 1
ATOM 565 C CA . GLY A 1 77 ? 23.389 -2.052 -12.813 1.00 50.03 77 GLY A CA 1
ATOM 566 C C . GLY A 1 77 ? 22.894 -0.832 -12.060 1.00 50.03 77 GLY A C 1
ATOM 567 O O . GLY A 1 77 ? 23.630 -0.317 -11.222 1.00 50.03 77 GLY A O 1
ATOM 568 N N . ASN A 1 78 ? 21.665 -0.387 -12.305 1.00 63.56 78 ASN A N 1
ATOM 569 C CA . ASN A 1 78 ? 21.150 0.794 -11.638 1.00 63.56 78 ASN A CA 1
ATOM 570 C C . ASN A 1 78 ? 20.183 0.339 -10.558 1.00 63.56 78 ASN A C 1
ATOM 572 O O . ASN A 1 78 ? 19.043 -0.037 -10.812 1.00 63.56 78 ASN A O 1
ATOM 576 N N . LEU A 1 79 ? 20.727 0.302 -9.349 1.00 76.38 79 LEU A N 1
ATOM 577 C CA . LEU A 1 79 ? 19.971 0.045 -8.147 1.00 76.38 79 LEU A CA 1
ATOM 578 C C . LEU A 1 79 ? 18.995 1.196 -7.910 1.00 76.38 79 LEU A C 1
ATOM 580 O O . LEU A 1 79 ? 19.445 2.330 -7.774 1.00 76.38 79 LEU A O 1
ATOM 584 N N . TYR A 1 80 ? 17.707 0.895 -7.790 1.00 81.62 80 TYR A N 1
ATOM 585 C CA . TYR A 1 80 ? 16.670 1.891 -7.533 1.00 81.62 80 TYR A CA 1
ATOM 586 C C . TYR A 1 80 ? 16.136 1.797 -6.104 1.00 81.62 80 TYR A C 1
ATOM 588 O O . TYR A 1 80 ? 16.331 0.800 -5.404 1.00 81.62 80 TYR A O 1
ATOM 596 N N . TYR A 1 81 ? 15.452 2.847 -5.657 1.00 86.81 81 TYR A N 1
ATOM 597 C CA . TYR A 1 81 ? 14.810 2.899 -4.345 1.00 86.81 81 TYR A CA 1
ATOM 598 C C . TYR A 1 81 ? 13.321 3.141 -4.497 1.00 86.81 81 TYR A C 1
ATOM 600 O O . TYR A 1 81 ? 12.905 3.946 -5.326 1.00 86.81 81 TYR A O 1
ATOM 608 N N . THR A 1 82 ? 12.538 2.505 -3.633 1.00 88.75 82 THR A N 1
ATOM 609 C CA . THR A 1 82 ? 11.092 2.711 -3.572 1.00 88.75 82 THR A CA 1
ATOM 610 C C . THR A 1 82 ? 10.711 3.283 -2.219 1.00 88.75 82 THR A C 1
ATOM 612 O O . THR A 1 82 ? 11.202 2.847 -1.174 1.00 88.75 82 THR A O 1
ATOM 615 N N . GLN A 1 83 ? 9.807 4.251 -2.221 1.00 91.44 83 GLN A N 1
ATOM 616 C CA . GLN A 1 83 ? 9.323 4.915 -1.020 1.00 91.44 83 GLN A CA 1
ATOM 617 C C . GLN A 1 83 ? 7.804 4.931 -1.012 1.00 91.44 83 GLN A C 1
ATOM 619 O O . GLN A 1 83 ? 7.178 5.217 -2.027 1.00 91.44 83 GLN A O 1
ATOM 624 N N . LEU A 1 84 ? 7.222 4.651 0.152 1.00 91.19 84 LEU A N 1
ATOM 625 C CA . LEU A 1 84 ? 5.801 4.831 0.398 1.00 91.19 84 LEU A CA 1
ATOM 626 C C . LEU A 1 84 ? 5.617 5.999 1.368 1.00 91.19 84 LEU A C 1
ATOM 628 O O . LEU A 1 84 ? 6.159 5.991 2.471 1.00 91.19 84 LEU A O 1
ATOM 632 N N . ASN A 1 85 ? 4.850 7.001 0.964 1.00 89.75 85 ASN A N 1
ATOM 633 C CA . ASN A 1 85 ? 4.441 8.110 1.814 1.00 89.75 85 ASN A CA 1
ATOM 634 C C . ASN A 1 85 ? 2.957 7.999 2.149 1.00 89.75 85 ASN A C 1
ATOM 636 O O . ASN A 1 85 ? 2.153 7.559 1.328 1.00 89.75 85 ASN A O 1
ATOM 640 N N . ILE A 1 86 ? 2.613 8.425 3.358 1.00 88.75 86 ILE A N 1
ATOM 641 C CA . ILE A 1 86 ? 1.241 8.559 3.835 1.00 88.75 86 ILE A CA 1
ATOM 642 C C . ILE A 1 86 ? 1.043 10.025 4.175 1.00 88.75 86 ILE A C 1
ATOM 644 O O . ILE A 1 86 ? 1.796 10.579 4.978 1.00 88.75 86 ILE A O 1
ATOM 648 N N . THR A 1 87 ? 0.052 10.664 3.570 1.00 86.69 87 THR A N 1
ATOM 649 C CA . THR A 1 87 ? -0.277 12.061 3.858 1.00 86.69 87 THR A CA 1
ATOM 650 C C . THR A 1 87 ? -1.689 12.155 4.417 1.00 86.69 87 THR A C 1
ATOM 652 O O . THR A 1 87 ? -2.628 11.628 3.819 1.00 86.69 87 THR A O 1
ATOM 655 N N . SER A 1 88 ? -1.824 12.835 5.558 1.00 78.50 88 SER A N 1
ATOM 656 C CA . SER A 1 88 ? -3.106 13.145 6.197 1.00 78.50 88 SER A CA 1
ATOM 657 C C . SER A 1 88 ? -3.399 14.638 6.087 1.00 78.50 88 SER A C 1
ATOM 659 O O . SER A 1 88 ? -2.548 15.470 6.427 1.00 78.50 88 SER A O 1
ATOM 661 N N . ASN A 1 89 ? -4.603 14.978 5.629 1.00 66.12 89 ASN A N 1
ATOM 662 C CA . ASN A 1 89 ? -5.086 16.355 5.574 1.00 66.12 89 ASN A CA 1
ATOM 663 C C . ASN A 1 89 ? -5.754 16.717 6.897 1.00 66.12 89 ASN A C 1
ATOM 665 O O . ASN A 1 89 ? -6.928 16.442 7.066 1.00 66.12 89 ASN A O 1
ATOM 669 N N . ILE A 1 90 ? -5.034 17.371 7.807 1.00 56.34 90 ILE A N 1
ATOM 670 C CA . ILE A 1 90 ? -5.619 17.797 9.085 1.00 56.34 90 ILE A CA 1
ATOM 671 C C . ILE A 1 90 ? -6.529 19.009 8.845 1.00 56.34 90 ILE A C 1
ATOM 673 O O . ILE A 1 90 ? -6.050 20.036 8.351 1.00 56.34 90 ILE A O 1
ATOM 677 N N . TYR A 1 91 ? -7.796 18.952 9.272 1.00 49.03 91 TYR A N 1
ATOM 678 C CA . TYR A 1 91 ? -8.787 20.035 9.104 1.00 49.03 91 TYR A CA 1
ATOM 679 C C . TYR A 1 91 ? -8.431 21.395 9.752 1.00 49.03 91 TYR A C 1
ATOM 681 O O . TYR A 1 91 ? -9.167 22.371 9.599 1.00 49.03 91 TYR A O 1
ATOM 689 N N . SER A 1 92 ? -7.308 21.512 10.467 1.00 51.50 92 SER A N 1
ATOM 690 C CA . SER A 1 92 ? -6.923 22.742 11.176 1.00 51.50 92 SER A CA 1
ATOM 691 C C . SER A 1 92 ? -5.417 23.040 11.199 1.00 51.50 92 SER A C 1
ATOM 693 O O . SER A 1 92 ? -4.966 23.813 12.047 1.00 51.50 92 SER A O 1
ATOM 695 N N . GLY A 1 93 ? -4.611 22.435 10.319 1.00 57.75 93 GLY A N 1
ATOM 696 C CA . GLY A 1 93 ? -3.150 22.559 10.378 1.00 57.75 93 GLY A CA 1
ATOM 697 C C . GLY A 1 93 ? -2.421 22.265 9.068 1.00 57.75 93 GLY A C 1
ATOM 698 O O . GLY A 1 93 ? -3.030 22.062 8.024 1.00 57.75 93 GLY A O 1
ATOM 699 N N . SER A 1 94 ?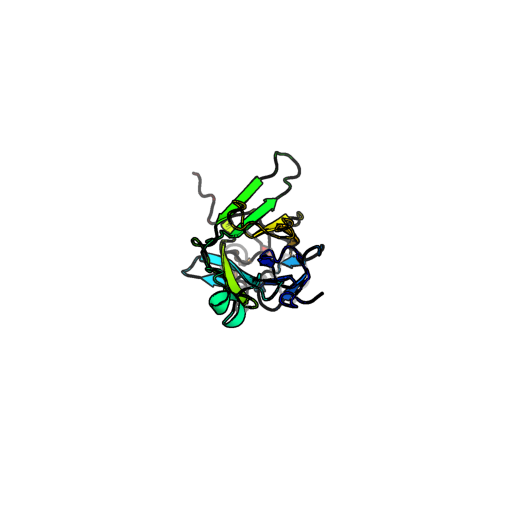 -1.084 22.275 9.121 1.00 61.09 94 SER A N 1
ATOM 700 C CA . SER A 1 94 ? -0.263 21.794 8.001 1.00 61.09 94 SER A CA 1
ATOM 701 C C . SER A 1 94 ? -0.432 20.278 7.854 1.00 61.09 94 SER A C 1
ATOM 703 O O . SER A 1 94 ? -0.459 19.593 8.879 1.00 61.09 94 SER A O 1
ATOM 705 N N . PRO A 1 95 ? -0.523 19.746 6.623 1.00 67.56 95 PRO A N 1
ATOM 706 C CA . PRO A 1 95 ? -0.639 18.311 6.402 1.00 67.56 95 PRO A CA 1
ATOM 707 C C . PRO A 1 95 ? 0.540 17.584 7.048 1.00 67.56 95 PRO A C 1
ATOM 709 O O . PRO A 1 95 ? 1.695 18.002 6.918 1.00 67.56 95 PRO A O 1
ATOM 712 N N . VAL A 1 96 ? 0.246 16.491 7.748 1.00 70.25 96 VAL A N 1
ATOM 713 C CA . VAL A 1 96 ? 1.284 15.612 8.288 1.00 70.25 96 VAL A CA 1
ATOM 714 C C . VAL A 1 96 ? 1.560 14.552 7.238 1.00 70.25 96 VAL A C 1
ATOM 716 O O . VAL A 1 96 ? 0.680 13.774 6.869 1.00 70.25 96 VAL A O 1
ATOM 719 N N . SER A 1 97 ? 2.791 14.557 6.731 1.00 74.75 97 SER A N 1
ATOM 720 C CA . SER A 1 97 ? 3.292 13.528 5.830 1.00 74.75 97 SER A CA 1
ATOM 721 C C . SER A 1 97 ? 4.275 12.654 6.580 1.00 74.75 97 SER A C 1
ATOM 723 O O . SER A 1 97 ? 5.226 13.148 7.188 1.00 74.75 97 SER A O 1
ATOM 725 N N . GLN A 1 98 ? 4.068 11.351 6.493 1.00 76.94 98 GLN A N 1
ATOM 726 C CA . GLN A 1 98 ? 4.984 10.366 7.014 1.00 76.94 98 GLN A CA 1
ATOM 727 C C . GLN A 1 98 ? 5.568 9.543 5.884 1.00 76.94 98 GLN A C 1
ATOM 729 O O . GLN A 1 98 ? 4.870 9.094 4.978 1.00 76.94 98 GLN A O 1
ATOM 734 N N . THR A 1 99 ? 6.871 9.330 5.975 1.00 78.12 99 THR A N 1
ATOM 735 C CA . THR A 1 99 ? 7.621 8.544 5.013 1.00 78.12 99 THR A CA 1
ATOM 736 C C . THR A 1 99 ? 7.964 7.185 5.592 1.00 78.12 99 THR A C 1
ATOM 738 O O . THR A 1 99 ? 8.616 7.086 6.631 1.00 78.12 99 THR A O 1
ATOM 741 N N . VAL A 1 100 ? 7.578 6.138 4.871 1.00 74.31 100 VAL A N 1
ATOM 742 C CA . VAL A 1 100 ? 8.017 4.764 5.083 1.00 74.31 100 VAL A CA 1
ATOM 743 C C . VAL A 1 100 ? 8.956 4.400 3.936 1.00 74.31 100 VAL A C 1
ATOM 745 O O . VAL A 1 100 ? 8.541 4.106 2.814 1.00 74.31 100 VAL A O 1
ATOM 748 N N . THR A 1 101 ? 10.258 4.448 4.206 1.00 72.81 101 THR A N 1
ATOM 749 C CA . THR A 1 101 ? 11.264 3.984 3.248 1.00 72.81 101 THR A CA 1
ATOM 750 C C . THR A 1 101 ? 11.252 2.463 3.210 1.00 72.81 101 THR A C 1
ATOM 752 O O . THR A 1 101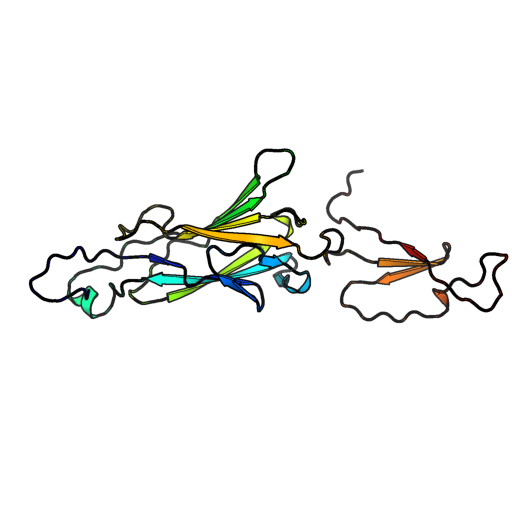 ? 11.442 1.802 4.233 1.00 72.81 101 THR A O 1
ATOM 755 N N . LEU A 1 102 ? 11.037 1.905 2.023 1.00 78.31 102 LEU A N 1
ATOM 756 C CA . LEU A 1 102 ? 11.063 0.466 1.810 1.00 78.31 102 LEU A CA 1
ATOM 757 C C . LEU A 1 102 ? 12.524 0.043 1.665 1.00 78.31 102 LEU A C 1
ATOM 759 O O . LEU A 1 102 ? 13.338 0.761 1.090 1.00 78.31 102 LEU A O 1
ATOM 763 N N . SER A 1 103 ? 12.881 -1.086 2.267 1.00 64.06 103 SER A N 1
ATOM 764 C CA . SER A 1 103 ? 14.276 -1.467 2.479 1.00 64.06 103 SER A CA 1
ATOM 765 C C . SER A 1 103 ? 15.114 -1.489 1.197 1.00 64.06 103 SER A C 1
ATOM 767 O O . SER A 1 103 ? 14.815 -2.265 0.292 1.00 64.06 103 SER A O 1
ATOM 769 N N . GLY A 1 104 ? 16.224 -0.745 1.236 1.00 67.06 104 GLY A N 1
ATOM 770 C CA . GLY A 1 104 ? 17.432 -0.941 0.438 1.00 67.06 104 GLY A CA 1
ATOM 771 C C . GLY A 1 104 ? 17.329 -0.670 -1.069 1.00 67.06 104 GLY A C 1
ATOM 772 O O . GLY A 1 104 ? 16.238 -0.612 -1.628 1.00 67.06 104 GLY A O 1
ATOM 773 N N . PRO A 1 105 ? 18.486 -0.512 -1.730 1.00 76.31 105 PRO A N 1
ATOM 774 C CA . PRO A 1 105 ? 18.546 -0.511 -3.182 1.00 76.31 105 PRO A CA 1
ATOM 775 C C . PRO A 1 105 ? 18.035 -1.847 -3.740 1.00 76.31 105 PRO A C 1
ATOM 777 O O . PRO A 1 105 ? 18.411 -2.912 -3.243 1.00 76.31 105 PRO A O 1
ATOM 780 N N . LYS A 1 106 ? 17.215 -1.786 -4.786 1.00 77.44 106 LYS A N 1
ATOM 781 C CA . LYS A 1 106 ? 16.634 -2.936 -5.480 1.00 77.44 106 LYS A CA 1
ATOM 782 C C . LYS A 1 106 ? 17.194 -3.051 -6.890 1.00 77.44 106 LYS A C 1
ATOM 784 O O . LYS A 1 106 ? 17.556 -2.052 -7.501 1.00 77.44 106 LYS A O 1
ATOM 789 N N . ASP A 1 107 ? 17.231 -4.276 -7.394 1.00 78.00 107 ASP A N 1
ATOM 790 C CA . ASP A 1 107 ? 17.496 -4.579 -8.798 1.00 78.00 107 ASP A CA 1
ATOM 791 C C . ASP A 1 107 ? 16.319 -5.393 -9.340 1.00 78.00 107 ASP A C 1
ATOM 793 O O . ASP A 1 107 ? 15.825 -6.306 -8.669 1.00 78.00 107 ASP A O 1
ATOM 797 N N . LEU A 1 108 ? 15.866 -5.049 -10.541 1.00 74.06 108 LEU A N 1
ATOM 798 C CA . LEU A 1 108 ? 14.822 -5.766 -11.256 1.00 74.06 108 LEU A CA 1
ATOM 799 C C . LEU A 1 108 ? 15.382 -6.238 -12.591 1.00 74.06 108 LEU A C 1
ATOM 801 O O . LEU A 1 108 ? 15.691 -5.450 -13.485 1.00 74.06 108 LEU A O 1
ATOM 805 N N . ALA A 1 109 ? 15.456 -7.561 -12.738 1.00 70.31 109 ALA A N 1
ATOM 806 C CA . ALA A 1 109 ? 15.609 -8.158 -14.052 1.00 70.31 109 ALA A CA 1
ATOM 807 C C . ALA A 1 109 ? 14.403 -7.783 -14.927 1.00 70.31 109 ALA A C 1
ATOM 809 O O . ALA A 1 109 ? 13.322 -7.455 -14.445 1.00 70.31 109 ALA A O 1
ATOM 810 N N . GLY A 1 110 ? 14.579 -7.829 -16.234 1.00 69.19 110 GLY A N 1
ATOM 811 C CA . GLY A 1 110 ? 13.593 -7.243 -17.130 1.00 69.19 110 GLY A CA 1
ATOM 812 C C . GLY A 1 110 ? 12.451 -8.190 -17.367 1.00 69.19 110 GLY A C 1
ATOM 813 O O . GLY A 1 110 ? 12.603 -9.416 -17.342 1.00 69.19 110 GLY A O 1
ATOM 814 N N . GLY A 1 111 ? 11.279 -7.580 -17.462 1.00 68.38 111 GLY A N 1
ATOM 815 C CA . GLY A 1 111 ? 10.003 -8.271 -17.409 1.00 68.38 111 GLY A CA 1
ATOM 816 C C . GLY A 1 111 ? 9.792 -9.026 -16.100 1.00 68.38 111 GLY A C 1
ATOM 817 O O . GLY A 1 111 ? 8.805 -9.752 -15.982 1.00 68.38 111 GLY A O 1
ATOM 818 N N . ALA A 1 112 ? 10.699 -8.895 -15.124 1.00 80.31 112 ALA A N 1
ATOM 819 C CA . ALA A 1 112 ? 10.493 -9.439 -13.804 1.00 80.31 112 ALA A CA 1
ATOM 820 C C . ALA A 1 112 ? 9.580 -8.507 -13.016 1.00 80.31 112 ALA A C 1
ATOM 822 O O . ALA A 1 112 ? 9.507 -7.295 -13.228 1.00 80.31 112 ALA A O 1
ATOM 823 N N . SER A 1 113 ? 8.899 -9.123 -12.066 1.00 86.81 113 SER A N 1
ATOM 824 C CA . SER A 1 113 ? 8.060 -8.447 -11.101 1.00 86.81 113 SER A CA 1
ATOM 825 C C . SER A 1 113 ? 8.400 -8.971 -9.717 1.00 86.81 113 SER A C 1
ATOM 827 O O . SER A 1 113 ? 8.581 -10.181 -9.547 1.00 86.81 113 SER A O 1
ATOM 829 N N . VAL A 1 114 ? 8.439 -8.092 -8.724 1.00 88.62 114 VAL A N 1
ATOM 830 C CA . VAL A 1 114 ? 8.641 -8.463 -7.324 1.00 88.62 114 VAL A CA 1
ATOM 831 C C . VAL A 1 114 ? 7.464 -7.983 -6.488 1.00 88.62 114 VAL A C 1
ATOM 833 O O . VAL A 1 114 ? 7.020 -6.844 -6.603 1.00 88.62 114 VAL A O 1
ATOM 836 N N . ASN A 1 115 ? 6.948 -8.865 -5.635 1.00 91.25 115 ASN A N 1
ATOM 837 C CA . ASN A 1 115 ? 5.928 -8.494 -4.664 1.00 91.25 115 ASN A CA 1
ATOM 838 C C . ASN A 1 115 ? 6.611 -7.906 -3.431 1.00 91.25 115 ASN A C 1
ATOM 840 O O . ASN A 1 115 ? 7.380 -8.588 -2.752 1.00 91.25 115 ASN A O 1
ATOM 844 N N . THR A 1 116 ? 6.303 -6.650 -3.134 1.00 91.25 116 THR A N 1
ATOM 845 C CA . THR A 1 116 ? 6.768 -5.945 -1.945 1.00 91.25 116 THR A CA 1
ATOM 846 C C . THR A 1 116 ? 5.658 -5.929 -0.906 1.00 91.25 116 THR A C 1
ATOM 848 O O . THR A 1 116 ? 4.506 -5.629 -1.204 1.00 91.25 116 THR A O 1
ATOM 851 N N . THR A 1 117 ? 6.014 -6.269 0.332 1.00 91.81 117 THR A N 1
ATOM 852 C CA . THR A 1 117 ? 5.123 -6.185 1.494 1.00 91.81 117 THR A CA 1
ATOM 853 C C . THR A 1 117 ? 5.675 -5.156 2.468 1.00 91.81 117 THR A C 1
ATOM 855 O O . THR A 1 117 ? 6.864 -5.185 2.786 1.00 91.81 117 THR A O 1
ATOM 858 N N . VAL A 1 118 ? 4.818 -4.271 2.968 1.00 91.50 118 VAL A N 1
ATOM 859 C CA . VAL A 1 118 ? 5.162 -3.269 3.980 1.00 91.50 118 VAL A CA 1
ATOM 860 C C . VAL A 1 118 ? 4.177 -3.338 5.135 1.00 91.50 118 VAL A C 1
ATOM 862 O O . VAL A 1 118 ? 2.981 -3.531 4.936 1.00 91.50 118 VAL A O 1
ATOM 865 N N . PHE A 1 119 ? 4.695 -3.202 6.352 1.00 90.06 119 PHE A N 1
ATOM 866 C CA . PHE A 1 119 ? 3.884 -3.113 7.556 1.00 90.06 119 PHE A CA 1
ATOM 867 C C . PHE A 1 119 ? 3.910 -1.684 8.084 1.00 90.06 119 PHE A C 1
ATOM 869 O O . PHE A 1 119 ? 4.985 -1.139 8.340 1.00 90.06 119 PHE A O 1
ATOM 876 N N . ILE A 1 120 ? 2.732 -1.094 8.257 1.00 88.06 120 ILE A N 1
ATOM 877 C CA . ILE A 1 120 ? 2.564 0.257 8.781 1.00 88.06 120 ILE A CA 1
ATOM 878 C C . ILE A 1 120 ? 1.850 0.156 10.127 1.00 88.06 120 ILE A C 1
ATOM 880 O O . ILE A 1 120 ? 0.665 -0.182 10.161 1.00 88.06 120 ILE A O 1
ATOM 884 N N . PRO A 1 121 ? 2.533 0.442 11.246 1.00 85.50 121 PRO A N 1
ATOM 885 C CA . PRO A 1 121 ? 1.886 0.460 12.550 1.00 85.50 121 PRO A CA 1
ATOM 886 C C . PRO A 1 121 ? 0.774 1.510 12.598 1.00 85.50 121 PRO A C 1
ATOM 888 O O . PRO A 1 121 ? 0.967 2.638 12.165 1.00 85.50 121 PRO A O 1
ATOM 891 N N . ILE A 1 122 ? -0.373 1.183 13.181 1.00 77.31 122 ILE A N 1
ATOM 892 C CA . ILE A 1 122 ? -1.530 2.094 13.232 1.00 77.31 122 ILE A CA 1
ATOM 893 C C . ILE A 1 122 ? -1.250 3.370 14.035 1.00 77.31 122 ILE A C 1
ATOM 895 O O . ILE A 1 122 ? -1.758 4.426 13.696 1.00 77.31 122 ILE A O 1
ATOM 899 N N . GLY A 1 123 ? -0.349 3.324 15.021 1.00 69.25 123 GLY A N 1
ATOM 900 C CA . GLY A 1 123 ? 0.077 4.519 15.764 1.00 69.25 123 GLY A CA 1
ATOM 901 C C . GLY A 1 123 ? 0.917 5.522 14.961 1.00 69.25 123 GLY A C 1
ATOM 902 O O . GLY A 1 123 ? 1.441 6.471 15.537 1.00 69.25 123 GLY A O 1
ATOM 903 N N . THR A 1 124 ? 1.121 5.293 13.662 1.00 67.75 124 THR A N 1
ATOM 904 C CA . THR A 1 124 ? 1.957 6.149 12.813 1.00 67.75 124 THR A CA 1
ATOM 905 C C . THR A 1 124 ? 1.186 7.285 12.141 1.00 67.75 124 THR A C 1
ATOM 907 O O . THR A 1 124 ? 1.779 8.323 11.853 1.00 67.75 124 THR A O 1
ATOM 910 N N . PHE A 1 125 ? -0.131 7.144 11.987 1.00 71.44 125 PHE A N 1
ATOM 911 C CA . PHE A 1 125 ? -1.034 8.172 11.475 1.00 71.44 125 PHE A CA 1
ATOM 912 C C . PHE A 1 125 ? -2.343 8.165 12.274 1.00 71.44 125 PHE A C 1
ATOM 914 O O . PHE A 1 125 ? -2.664 7.183 12.938 1.00 71.44 125 PHE A O 1
ATOM 921 N N . ALA A 1 126 ? -3.085 9.273 12.246 1.00 68.62 126 ALA A N 1
ATOM 922 C CA . ALA A 1 126 ? -4.378 9.341 12.917 1.00 68.62 126 ALA A CA 1
ATOM 923 C C . ALA A 1 126 ? -5.366 8.402 12.218 1.00 68.62 126 ALA A C 1
ATOM 925 O O . ALA A 1 126 ? -5.573 8.491 11.017 1.00 68.62 126 ALA A O 1
ATOM 926 N N . LEU A 1 127 ? -5.948 7.463 12.946 1.00 69.38 127 LEU A N 1
ATOM 927 C CA . LEU A 1 127 ? -7.082 6.697 12.457 1.00 69.38 127 LEU A CA 1
ATOM 928 C C . LEU A 1 127 ? -8.324 7.556 12.685 1.00 69.38 127 LEU A C 1
ATOM 930 O O . LEU A 1 127 ? -8.689 7.798 13.826 1.00 69.38 127 LEU A O 1
AT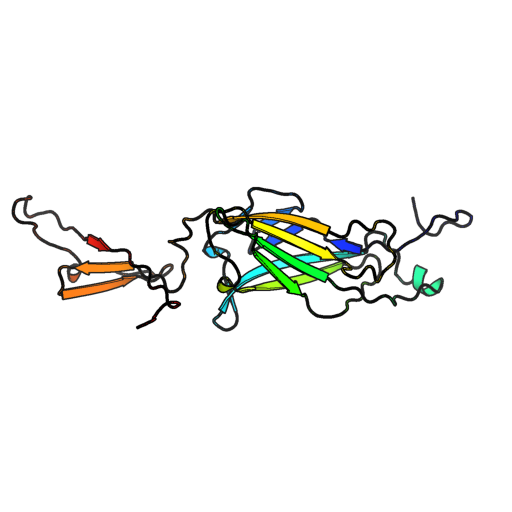OM 934 N N . ASP A 1 128 ? -8.897 8.083 11.608 1.00 73.19 128 ASP A N 1
ATOM 935 C CA . ASP A 1 128 ? -10.076 8.950 11.605 1.00 73.19 128 ASP A CA 1
ATOM 936 C C . ASP A 1 128 ? -10.810 8.825 10.257 1.00 73.19 128 ASP A C 1
ATOM 938 O O . ASP A 1 128 ? -10.328 8.173 9.318 1.00 73.19 128 ASP A O 1
ATOM 942 N N . GLU A 1 129 ? -11.991 9.437 10.183 1.00 76.38 129 GLU A N 1
ATOM 943 C CA . GLU A 1 129 ? -12.835 9.484 8.984 1.00 76.38 129 GLU A CA 1
ATOM 944 C C . GLU A 1 129 ? -12.285 10.439 7.904 1.00 76.38 129 GLU A C 1
ATOM 946 O O . GLU A 1 129 ? -12.870 10.547 6.828 1.00 76.38 129 GLU A O 1
ATOM 951 N N . GLU A 1 130 ? -11.165 11.135 8.147 1.00 83.00 130 GLU A N 1
ATOM 952 C CA . GLU A 1 130 ? -10.554 12.001 7.142 1.00 83.00 130 GLU A CA 1
ATOM 953 C C . GLU A 1 130 ? -9.847 11.173 6.063 1.00 83.00 130 GLU A C 1
ATOM 955 O O . GLU A 1 130 ? -9.114 10.208 6.333 1.00 83.00 130 GLU A O 1
ATOM 960 N N . VAL A 1 131 ? -10.024 11.620 4.819 1.00 87.38 131 VAL A N 1
ATOM 961 C CA . VAL A 1 131 ? -9.367 11.043 3.648 1.00 87.38 131 VAL A CA 1
ATOM 962 C C . VAL A 1 131 ? -7.860 11.276 3.716 1.00 87.38 131 VAL A C 1
ATOM 964 O O . VAL A 1 131 ? -7.364 12.392 3.905 1.00 87.38 131 VAL A O 1
ATOM 967 N N . LYS A 1 132 ? -7.127 10.190 3.504 1.00 87.94 132 LYS A N 1
ATOM 968 C CA . LYS A 1 132 ? -5.671 10.104 3.473 1.00 87.94 132 LYS A CA 1
ATOM 969 C C . LYS A 1 132 ? -5.214 9.601 2.128 1.00 87.94 132 LYS A C 1
ATOM 971 O O . LYS A 1 132 ? -5.970 8.972 1.394 1.00 87.94 132 LYS A O 1
ATOM 976 N N . LYS A 1 133 ? -3.941 9.836 1.829 1.00 91.50 133 LYS A N 1
ATOM 977 C CA . LYS A 1 133 ? -3.335 9.421 0.570 1.00 91.50 133 LYS A CA 1
ATOM 978 C C . LYS A 1 133 ? -2.125 8.533 0.807 1.00 91.50 133 LYS A C 1
ATOM 980 O O . LYS A 1 133 ? -1.213 8.920 1.539 1.00 91.50 133 LYS A O 1
ATOM 985 N N . PHE A 1 134 ? -2.109 7.374 0.155 1.00 93.12 134 PHE A N 1
ATOM 986 C CA . PHE A 1 134 ? -0.887 6.614 -0.074 1.00 93.12 134 PHE A CA 1
ATOM 987 C C . PHE A 1 134 ? -0.225 7.115 -1.354 1.00 93.12 134 PHE A C 1
ATOM 989 O O . PHE A 1 134 ? -0.881 7.251 -2.384 1.00 93.12 134 PHE A O 1
ATOM 996 N N . THR A 1 135 ? 1.079 7.358 -1.293 1.00 94.25 135 THR A N 1
ATOM 997 C CA . THR A 1 135 ? 1.896 7.779 -2.434 1.00 94.25 135 THR A CA 1
ATOM 998 C C . THR A 1 135 ? 3.117 6.882 -2.514 1.00 94.25 135 THR A C 1
ATOM 1000 O O . THR A 1 135 ? 4.033 6.987 -1.699 1.00 94.25 135 THR A O 1
ATOM 1003 N N . LEU A 1 136 ? 3.115 5.971 -3.479 1.00 94.62 136 LEU A N 1
ATOM 1004 C CA . LEU A 1 136 ? 4.237 5.108 -3.802 1.00 94.62 136 LEU A CA 1
ATOM 1005 C C . LEU A 1 136 ? 5.074 5.777 -4.891 1.00 94.62 136 LEU A C 1
ATOM 1007 O O . LEU A 1 136 ? 4.560 6.091 -5.959 1.00 94.62 136 LEU A O 1
ATOM 1011 N N . THR A 1 137 ? 6.364 5.947 -4.645 1.00 93.56 137 THR A N 1
ATOM 1012 C CA . THR A 1 137 ? 7.322 6.403 -5.651 1.00 93.56 137 THR A CA 1
ATOM 1013 C C . THR A 1 137 ? 8.341 5.300 -5.889 1.00 93.56 137 THR A C 1
ATOM 1015 O O . THR A 1 137 ? 9.043 4.897 -4.958 1.00 93.56 137 THR A O 1
ATOM 1018 N N . VAL A 1 138 ? 8.400 4.803 -7.122 1.00 90.56 138 VAL A N 1
ATOM 1019 C CA . VAL A 1 138 ? 9.454 3.908 -7.614 1.00 90.56 138 VAL A CA 1
ATOM 1020 C C . VAL A 1 138 ? 10.591 4.772 -8.165 1.00 90.56 138 VAL A C 1
ATOM 1022 O O . VAL A 1 138 ? 10.357 5.880 -8.630 1.00 90.56 138 VAL A O 1
ATOM 1025 N N . ASP A 1 139 ? 11.827 4.310 -8.019 1.00 88.19 139 ASP A N 1
ATOM 1026 C CA . ASP A 1 139 ? 13.038 5.060 -8.369 1.00 88.19 139 ASP A CA 1
ATOM 1027 C C . ASP A 1 139 ? 13.061 6.522 -7.882 1.00 88.19 139 ASP A C 1
ATOM 1029 O O . ASP A 1 139 ? 13.213 7.486 -8.629 1.00 88.19 139 ASP A O 1
ATOM 1033 N N . VAL A 1 140 ? 12.934 6.692 -6.567 1.00 88.56 140 VAL A N 1
ATOM 1034 C CA . VAL A 1 140 ? 12.829 8.007 -5.905 1.00 88.56 140 VAL A CA 1
ATOM 1035 C C . VAL A 1 140 ? 13.968 8.969 -6.263 1.00 88.56 140 VAL A C 1
ATOM 1037 O O . VAL A 1 140 ? 13.787 10.186 -6.234 1.00 88.56 140 VAL A O 1
ATOM 1040 N N . PHE A 1 141 ? 15.155 8.443 -6.564 1.00 85.44 141 PHE A N 1
ATOM 1041 C CA . PHE A 1 141 ? 16.336 9.252 -6.854 1.00 85.44 141 PHE A CA 1
ATOM 1042 C C . PHE A 1 141 ? 16.578 9.466 -8.346 1.00 85.44 141 PHE A C 1
ATOM 1044 O O . PHE A 1 141 ? 17.591 10.084 -8.678 1.00 85.44 141 PHE A O 1
ATOM 1051 N N . ASN A 1 142 ? 15.686 8.974 -9.216 1.00 84.69 142 ASN A N 1
ATOM 1052 C CA . ASN A 1 142 ? 15.911 8.906 -10.659 1.00 84.69 142 ASN A CA 1
ATOM 1053 C C . ASN A 1 142 ? 17.314 8.339 -10.958 1.00 84.69 142 ASN A C 1
ATOM 1055 O O . ASN A 1 142 ? 18.182 8.963 -11.575 1.00 84.69 142 ASN A O 1
ATOM 1059 N N . SER A 1 143 ? 17.597 7.198 -10.332 1.00 79.56 143 SER A N 1
ATOM 1060 C CA . SER A 1 143 ? 18.871 6.491 -10.444 1.00 79.56 143 SER A CA 1
ATOM 1061 C C . SER A 1 143 ? 18.917 5.602 -11.687 1.00 79.56 143 SER A C 1
ATOM 1063 O O . SER A 1 143 ? 19.997 5.261 -12.182 1.00 79.56 143 SER A O 1
ATOM 1065 N N . VAL A 1 144 ? 17.748 5.260 -12.217 1.00 78.19 144 VAL A N 1
ATOM 1066 C CA . VAL A 1 144 ? 17.524 4.529 -13.449 1.00 78.19 144 VAL A CA 1
ATOM 1067 C C . VAL A 1 144 ? 16.958 5.530 -14.448 1.00 78.19 144 VAL A C 1
ATOM 1069 O O . VAL A 1 144 ? 15.874 6.047 -14.265 1.00 78.19 144 VAL A O 1
ATOM 1072 N N . ALA A 1 145 ? 17.694 5.817 -15.523 1.00 77.94 145 ALA A N 1
ATOM 1073 C CA . ALA A 1 145 ? 17.149 6.660 -16.582 1.00 77.94 145 ALA A CA 1
ATOM 1074 C C . ALA A 1 145 ? 16.048 5.889 -17.323 1.00 77.94 145 ALA A C 1
ATOM 1076 O O . ALA A 1 145 ? 16.341 4.908 -18.025 1.00 77.94 145 ALA A O 1
ATOM 1077 N N . GLU A 1 146 ? 14.806 6.331 -17.163 1.00 75.50 146 GLU A N 1
ATOM 1078 C CA . GLU A 1 146 ? 13.628 5.639 -17.671 1.00 75.50 146 GLU A CA 1
ATOM 1079 C C . GLU A 1 146 ? 13.078 6.291 -18.941 1.00 75.50 146 GLU A C 1
ATOM 1081 O O . GLU A 1 146 ? 13.370 7.443 -19.274 1.00 75.50 146 GLU A O 1
ATOM 1086 N N . THR A 1 147 ? 12.291 5.545 -19.719 1.00 75.19 147 THR A N 1
ATOM 1087 C CA . THR A 1 147 ? 11.576 6.152 -20.854 1.00 75.19 147 THR A CA 1
ATOM 1088 C C . THR A 1 147 ? 10.455 7.068 -20.393 1.00 75.19 147 THR A C 1
ATOM 1090 O O . THR A 1 147 ? 10.165 8.068 -21.058 1.00 75.19 147 THR A O 1
ATOM 1093 N N . ASN A 1 148 ? 9.833 6.726 -19.268 1.00 79.88 148 ASN A N 1
ATOM 1094 C CA . ASN A 1 148 ? 8.794 7.489 -18.622 1.00 79.88 148 ASN A CA 1
ATOM 1095 C C . ASN A 1 148 ? 9.153 7.690 -17.149 1.00 79.88 148 ASN A C 1
ATOM 1097 O O . ASN A 1 148 ? 9.076 6.779 -16.348 1.00 79.88 148 ASN A O 1
ATOM 1101 N N . GLU A 1 149 ? 9.437 8.932 -16.779 1.00 82.44 149 GLU A N 1
ATOM 1102 C CA . GLU A 1 149 ? 9.790 9.320 -15.405 1.00 82.44 149 GLU A CA 1
ATOM 1103 C C . GLU A 1 149 ? 8.563 9.426 -14.468 1.00 82.44 149 GLU A C 1
ATOM 1105 O O . GLU A 1 149 ? 8.627 9.989 -13.372 1.00 82.44 149 GLU A O 1
ATOM 1110 N N . THR A 1 150 ? 7.393 8.947 -14.908 1.00 87.50 150 THR A N 1
ATOM 1111 C CA . THR A 1 150 ? 6.158 8.969 -14.113 1.00 87.50 150 THR A CA 1
ATOM 1112 C C . THR A 1 150 ? 6.116 7.762 -13.184 1.00 87.50 150 THR A C 1
ATOM 1114 O O . THR A 1 150 ? 5.348 6.823 -13.382 1.00 87.50 150 THR A O 1
ATOM 1117 N N . ASN A 1 151 ? 6.910 7.828 -12.119 1.00 88.19 151 ASN A N 1
ATOM 1118 C CA . ASN A 1 151 ? 7.081 6.714 -11.186 1.00 88.19 151 ASN A CA 1
ATOM 1119 C C . ASN A 1 151 ? 6.301 6.875 -9.882 1.00 88.19 151 ASN A C 1
ATOM 1121 O O . ASN A 1 151 ? 6.594 6.216 -8.885 1.00 88.19 151 ASN A O 1
ATOM 1125 N N . THR A 1 152 ? 5.327 7.784 -9.870 1.00 93.50 152 THR A N 1
ATOM 1126 C CA . THR A 1 152 ? 4.499 8.070 -8.698 1.00 93.50 152 THR A CA 1
ATOM 1127 C C . THR A 1 152 ? 3.095 7.520 -8.887 1.00 93.50 152 THR A C 1
ATOM 1129 O O . THR A 1 152 ? 2.422 7.821 -9.870 1.00 93.50 152 THR A O 1
ATOM 1132 N N . TYR A 1 153 ? 2.656 6.740 -7.907 1.00 95.19 153 TYR A N 1
ATOM 1133 C CA . TYR A 1 153 ? 1.381 6.048 -7.875 1.00 95.19 153 TYR A CA 1
ATOM 1134 C C . TYR A 1 153 ? 0.658 6.423 -6.592 1.00 95.19 153 TYR A C 1
ATOM 1136 O O . TYR A 1 153 ? 1.228 6.361 -5.502 1.00 95.19 153 TYR A O 1
ATOM 1144 N N . GLU A 1 154 ? -0.594 6.837 -6.718 1.00 96.00 154 GLU A N 1
ATOM 1145 C CA . GLU A 1 154 ? -1.361 7.362 -5.594 1.00 96.00 154 GLU A CA 1
ATOM 1146 C C . GLU A 1 154 ? -2.683 6.628 -5.456 1.00 96.00 154 GLU A C 1
ATOM 1148 O O . GLU A 1 154 ? -3.233 6.162 -6.447 1.00 96.00 154 GLU A O 1
ATOM 1153 N N . LEU A 1 155 ? -3.200 6.523 -4.238 1.00 95.88 155 LEU A N 1
ATOM 1154 C CA . LEU A 1 155 ? -4.590 6.161 -3.977 1.00 95.88 155 LEU A CA 1
ATOM 1155 C C . LEU A 1 155 ? -5.044 6.815 -2.676 1.00 95.88 155 LEU A C 1
ATOM 1157 O O . LEU A 1 155 ? -4.224 7.091 -1.792 1.00 95.88 155 LEU A O 1
ATOM 1161 N N . GLU A 1 156 ? -6.340 7.061 -2.560 1.00 94.19 156 GLU A N 1
ATOM 1162 C CA . GLU A 1 156 ? -6.938 7.669 -1.375 1.00 94.19 156 GLU A CA 1
ATOM 1163 C C . GLU A 1 156 ? -7.688 6.630 -0.551 1.00 94.19 156 GLU A C 1
ATOM 1165 O O . GLU A 1 156 ? -8.314 5.724 -1.100 1.00 94.19 156 GLU A O 1
ATOM 1170 N N . PHE A 1 157 ? -7.630 6.757 0.770 1.00 91.75 157 PHE A N 1
ATOM 1171 C CA . PHE A 1 157 ? -8.306 5.868 1.703 1.00 91.75 157 PHE A CA 1
ATOM 1172 C C . PHE A 1 157 ? -8.819 6.633 2.920 1.00 91.75 157 PHE A C 1
ATOM 1174 O O . PHE A 1 157 ? -8.288 7.679 3.282 1.00 91.75 157 PHE A O 1
ATOM 1181 N N . GLN A 1 158 ? -9.819 6.082 3.590 1.00 88.25 158 GLN A N 1
ATOM 1182 C CA . GLN A 1 158 ? -10.325 6.581 4.864 1.00 88.25 158 GLN A CA 1
ATOM 1183 C C . GLN A 1 158 ? -10.743 5.410 5.751 1.00 88.25 158 GLN A C 1
ATOM 1185 O O . GLN A 1 158 ? -10.850 4.263 5.297 1.00 88.25 158 GLN A O 1
ATOM 1190 N N . MET A 1 159 ? -11.004 5.690 7.022 1.00 84.75 159 MET A N 1
ATOM 1191 C CA . MET A 1 159 ? -11.724 4.731 7.844 1.00 84.75 159 MET A CA 1
ATOM 1192 C C . MET A 1 159 ? -13.213 4.796 7.548 1.00 84.75 159 MET A C 1
ATOM 1194 O O . MET A 1 159 ? -13.811 5.864 7.585 1.00 84.75 159 MET A O 1
ATOM 1198 N N . CYS A 1 160 ? -13.814 3.637 7.285 1.00 82.00 160 CYS A N 1
ATOM 1199 C CA . CYS A 1 160 ? -15.259 3.520 7.051 1.00 82.00 160 CYS A CA 1
ATOM 1200 C C . CYS A 1 160 ? -15.998 2.921 8.253 1.00 82.00 160 CYS A C 1
ATOM 1202 O O . CYS A 1 160 ? -17.138 2.470 8.154 1.00 82.00 160 CYS A O 1
ATOM 1204 N N . TRP A 1 161 ? -15.322 2.923 9.394 1.00 70.00 161 TRP A N 1
ATOM 1205 C CA . TRP A 1 161 ? -15.835 2.574 10.703 1.00 70.00 161 TRP A CA 1
ATOM 1206 C C . TRP A 1 161 ? -15.568 3.768 11.619 1.00 70.00 161 TRP A C 1
ATOM 1208 O O . TRP A 1 161 ? -14.512 4.386 11.445 1.00 70.00 161 TRP A O 1
ATOM 1218 N N . PRO A 1 162 ? -16.456 4.087 12.581 1.00 63.97 162 PRO A N 1
ATOM 1219 C CA . PRO A 1 162 ? -16.191 5.153 13.538 1.00 63.97 162 PRO A CA 1
ATOM 1220 C C . PRO A 1 162 ? -14.825 4.904 14.168 1.00 63.97 162 PRO A C 1
ATOM 1222 O O . PRO A 1 162 ? -14.601 3.842 14.752 1.00 63.97 162 PRO A O 1
ATOM 1225 N N . ALA A 1 163 ? -13.886 5.826 13.979 1.00 56.81 163 ALA A N 1
ATOM 1226 C CA . ALA A 1 163 ? -12.501 5.583 14.368 1.00 56.81 163 ALA A CA 1
ATOM 1227 C C . ALA A 1 163 ? -12.343 5.358 15.877 1.00 56.81 163 ALA A C 1
ATOM 1229 O O . ALA A 1 163 ? -11.535 4.534 16.306 1.00 56.81 163 ALA A O 1
ATOM 1230 N N . ASP A 1 164 ? -13.234 5.976 16.645 1.00 53.56 164 ASP A N 1
ATOM 1231 C CA . ASP A 1 164 ? -13.445 5.793 18.078 1.00 53.56 164 ASP A CA 1
ATOM 1232 C C . ASP A 1 164 ? -13.744 4.333 18.454 1.00 53.56 164 ASP A C 1
ATOM 1234 O O . ASP A 1 164 ? -13.465 3.909 19.565 1.00 53.56 164 ASP A O 1
ATOM 1238 N N . LEU A 1 165 ? -14.286 3.525 17.537 1.00 51.78 165 LEU A N 1
ATOM 1239 C CA . LEU A 1 165 ? -14.617 2.110 17.737 1.00 51.78 165 LEU A CA 1
ATOM 1240 C C . LEU A 1 165 ? -13.560 1.161 17.152 1.00 51.78 165 LEU A C 1
ATOM 1242 O O . LEU A 1 165 ? -13.840 -0.029 16.966 1.00 51.78 165 LEU A O 1
ATOM 1246 N N . TRP A 1 166 ? -12.360 1.652 16.834 1.00 56.19 166 TRP A N 1
ATOM 1247 C CA . TRP A 1 166 ? -11.263 0.780 16.436 1.00 56.19 166 TRP A CA 1
ATOM 1248 C C . TRP A 1 166 ? -10.919 -0.181 17.585 1.00 56.19 166 TRP A C 1
ATOM 1250 O O . TRP A 1 166 ? -10.775 0.258 18.733 1.00 56.19 166 TRP A O 1
ATOM 1260 N N . PRO A 1 167 ? -10.746 -1.487 17.313 1.00 50.50 167 PRO A N 1
ATOM 1261 C CA . PRO A 1 167 ? -10.303 -2.458 18.296 1.00 50.50 167 PRO A CA 1
ATOM 1262 C C . PRO A 1 167 ? -8.810 -2.242 18.551 1.00 50.50 167 PRO A C 1
ATOM 1264 O O . PRO A 1 167 ? -7.947 -3.003 18.113 1.00 50.50 167 PRO A O 1
ATOM 1267 N N . GLY A 1 168 ? -8.489 -1.160 19.253 1.00 53.94 168 GLY A N 1
ATOM 1268 C CA . GLY A 1 168 ? -7.306 -1.118 20.092 1.00 53.94 168 GLY A CA 1
ATOM 1269 C C . GLY A 1 168 ? -7.520 -2.022 21.316 1.00 53.94 168 GLY A C 1
ATOM 1270 O O . GLY A 1 168 ? -8.387 -2.898 21.316 1.00 53.94 168 GLY A O 1
ATOM 1271 N N . PRO A 1 169 ? -6.824 -1.785 22.437 1.00 47.81 169 PRO A N 1
ATOM 1272 C CA . PRO A 1 169 ? -7.223 -2.356 23.727 1.00 47.81 169 PRO A CA 1
ATOM 1273 C C . PRO A 1 169 ? -8.591 -1.832 24.223 1.00 47.81 169 PRO A C 1
ATOM 1275 O O . PRO A 1 169 ? -8.956 -2.097 25.369 1.00 47.81 169 PRO A O 1
ATOM 1278 N N . SER A 1 170 ? -9.319 -1.083 23.387 1.00 47.22 170 SER A N 1
ATOM 1279 C CA . SER A 1 170 ? -10.681 -0.613 23.591 1.00 47.22 170 SER A CA 1
ATOM 1280 C C . SER A 1 170 ? -11.567 -1.759 24.070 1.00 47.22 170 SER A C 1
ATOM 1282 O O . SER A 1 170 ? -11.627 -2.845 23.489 1.00 47.22 170 SER A O 1
ATOM 1284 N N . MET A 1 171 ? -12.219 -1.507 25.191 1.00 54.53 171 MET A N 1
ATOM 1285 C CA . MET A 1 171 ? -12.947 -2.474 25.990 1.00 54.53 171 MET A CA 1
ATOM 1286 C C . MET A 1 171 ? -14.311 -1.869 26.264 1.00 54.53 171 MET A C 1
ATOM 1288 O O . MET A 1 171 ? -14.393 -0.722 26.704 1.00 54.53 171 MET A O 1
ATOM 1292 N N . PHE A 1 172 ? -15.382 -2.627 26.048 1.00 57.59 172 PHE A N 1
ATOM 1293 C CA . PHE A 1 172 ? -16.647 -2.244 26.662 1.00 57.59 172 PHE A CA 1
ATOM 1294 C C . PHE A 1 172 ? -16.623 -2.703 28.105 1.00 57.59 172 PHE A C 1
ATOM 1296 O O . PHE A 1 172 ? -16.269 -3.845 28.385 1.00 57.59 172 PHE A O 1
ATOM 1303 N N . ILE A 1 173 ? -17.024 -1.828 29.016 1.00 56.25 173 ILE A N 1
ATOM 1304 C CA . ILE A 1 173 ? -17.263 -2.226 30.394 1.00 56.25 173 ILE A CA 1
ATOM 1305 C C . ILE A 1 173 ? -18.774 -2.237 30.575 1.00 56.25 173 ILE A C 1
ATOM 1307 O O . ILE A 1 173 ? -19.426 -1.196 30.646 1.00 56.25 173 ILE A O 1
ATOM 1311 N N . LEU A 1 174 ? -19.343 -3.435 30.627 1.00 61.12 174 LEU A N 1
ATOM 1312 C CA . LEU A 1 174 ? -20.687 -3.622 31.155 1.00 61.12 174 LEU A CA 1
ATOM 1313 C C . LEU A 1 174 ? -20.609 -3.362 32.653 1.00 61.12 174 LEU A C 1
ATOM 1315 O O . LEU A 1 174 ? -19.830 -4.018 33.340 1.00 61.12 174 LEU A O 1
ATOM 1319 N N . HIS A 1 175 ? -21.376 -2.400 33.150 1.00 59.00 175 HIS A N 1
ATOM 1320 C CA . HIS A 1 175 ? -21.352 -2.030 34.557 1.00 59.00 175 HIS A CA 1
ATOM 1321 C C . HIS A 1 175 ? -22.743 -2.190 35.157 1.00 59.00 175 HIS A C 1
ATOM 1323 O O . HIS A 1 175 ? -23.714 -1.636 34.637 1.00 59.00 175 HIS A O 1
ATOM 1329 N N . ASN A 1 176 ? -22.822 -2.905 36.275 1.00 58.81 176 ASN A N 1
ATOM 1330 C CA . ASN A 1 176 ? -24.004 -2.946 37.115 1.00 58.81 176 ASN A CA 1
ATOM 1331 C C . ASN A 1 176 ? -23.712 -2.161 38.397 1.00 58.81 176 ASN A C 1
ATOM 1333 O O . ASN A 1 176 ? -22.837 -2.570 39.158 1.00 58.81 176 ASN A O 1
ATOM 1337 N N . ASP A 1 177 ? -24.357 -0.989 38.524 1.00 58.19 177 ASP A N 1
ATOM 1338 C CA . ASP A 1 177 ? -24.608 -0.171 39.736 1.00 58.19 177 ASP A CA 1
ATOM 1339 C C . ASP A 1 177 ? -23.509 0.007 40.818 1.00 58.19 177 ASP A C 1
ATOM 1341 O O . ASP A 1 177 ? -23.757 0.621 41.854 1.00 58.19 177 ASP A O 1
ATOM 1345 N N . GLY A 1 178 ? -22.268 -0.401 40.550 1.00 55.56 178 GLY A N 1
ATOM 1346 C CA . GLY A 1 178 ? -21.109 -0.278 41.435 1.00 55.56 178 GLY A CA 1
ATOM 1347 C C . GLY A 1 178 ? -20.590 -1.591 42.025 1.00 55.56 178 GLY A C 1
ATOM 1348 O O . GLY A 1 178 ? -19.642 -1.535 42.808 1.00 55.56 178 GLY A O 1
ATOM 1349 N N . THR A 1 179 ? -21.161 -2.754 41.685 1.00 58.00 179 THR A N 1
ATOM 1350 C CA . THR A 1 179 ? -20.780 -4.037 42.314 1.00 58.00 179 THR A CA 1
ATOM 1351 C C . THR A 1 179 ? -20.173 -5.066 41.364 1.00 58.00 179 THR A C 1
ATOM 1353 O O . THR A 1 179 ? -19.318 -5.845 41.791 1.00 58.00 179 THR A O 1
ATOM 1356 N N . SER A 1 180 ? -20.537 -5.051 40.080 1.00 62.22 180 SER A N 1
ATOM 1357 C CA . SER A 1 180 ? -19.995 -5.975 39.082 1.00 62.22 180 SER A CA 1
ATOM 1358 C C . SER A 1 180 ? -19.714 -5.267 37.755 1.00 62.22 180 SER A C 1
ATOM 1360 O O . SER A 1 180 ? -20.506 -4.462 37.260 1.00 62.22 180 SER A O 1
ATOM 1362 N N . SER A 1 181 ? -18.549 -5.565 37.175 1.00 65.31 181 SER A N 1
ATOM 1363 C CA . SER A 1 181 ? -18.180 -5.134 35.830 1.00 65.31 181 SER A CA 1
ATOM 1364 C C . SER A 1 181 ? -17.775 -6.330 34.971 1.00 65.31 181 SER A C 1
ATOM 1366 O O . SER A 1 181 ? -17.149 -7.276 35.455 1.00 65.31 181 SER A O 1
ATOM 1368 N N . LEU A 1 182 ? -18.149 -6.301 33.692 1.00 65.81 182 LEU A N 1
ATOM 1369 C CA . LEU A 1 182 ? -17.672 -7.238 32.682 1.00 65.81 182 LEU A CA 1
ATOM 1370 C C . LEU A 1 182 ? -16.943 -6.464 31.591 1.00 65.81 182 LEU A C 1
ATOM 1372 O O . LEU A 1 182 ? -17.524 -5.648 30.880 1.00 65.81 182 LEU A O 1
ATOM 1376 N N . GLU A 1 183 ? -15.654 -6.752 31.474 1.00 66.50 183 GLU A N 1
ATOM 1377 C CA . GLU A 1 183 ? -14.796 -6.240 30.420 1.00 66.50 183 GLU A CA 1
ATOM 1378 C C . GLU A 1 183 ? -14.982 -7.084 29.154 1.00 66.50 183 GLU A C 1
ATOM 1380 O O . GLU A 1 183 ? -14.55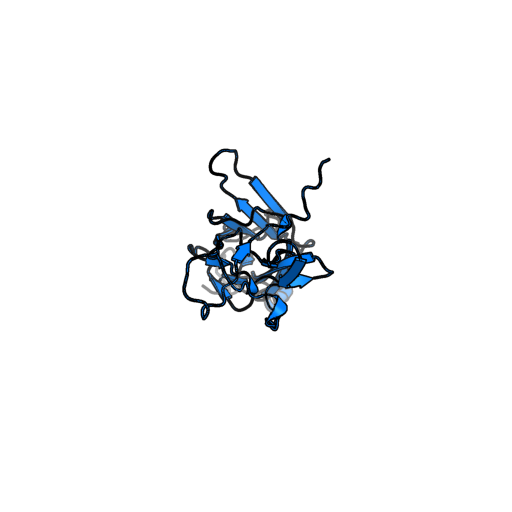3 -8.237 29.085 1.00 66.50 183 GLU A O 1
ATOM 1385 N N . LEU A 1 184 ? -15.623 -6.516 28.140 1.00 63.25 184 LEU A N 1
ATOM 1386 C CA . LEU A 1 184 ? -15.763 -7.125 26.827 1.00 63.25 184 LEU A CA 1
ATOM 1387 C C . LEU A 1 184 ? -14.653 -6.622 25.916 1.00 63.25 184 LEU A C 1
ATOM 1389 O O . LEU A 1 184 ? -14.552 -5.427 25.627 1.00 63.25 184 LEU A O 1
ATOM 1393 N N . LYS A 1 185 ? -13.848 -7.556 25.418 1.00 60.66 185 LYS A N 1
ATOM 1394 C CA . LYS A 1 185 ? -12.896 -7.285 24.343 1.00 60.66 185 LYS A CA 1
ATOM 1395 C C . LYS A 1 185 ? -13.574 -7.548 23.004 1.00 60.66 185 LYS A C 1
ATOM 1397 O O . LYS A 1 185 ? -14.274 -8.551 22.847 1.00 60.66 185 LYS A O 1
ATOM 1402 N N . PHE A 1 186 ? -13.350 -6.670 22.033 1.00 55.78 186 PHE A N 1
ATOM 1403 C CA . PHE A 1 186 ? -13.820 -6.898 20.668 1.00 55.78 186 PHE A CA 1
ATOM 1404 C C . PHE A 1 186 ? -13.307 -8.242 20.125 1.00 55.78 186 PHE A C 1
ATOM 1406 O O . PHE A 1 186 ? -12.169 -8.633 20.384 1.00 55.78 186 PHE A O 1
ATOM 1413 N N . GLY A 1 187 ? -14.171 -8.963 19.404 1.00 52.03 187 GLY A N 1
ATOM 1414 C CA . GLY A 1 187 ? -13.852 -10.277 18.834 1.00 52.03 187 GLY A CA 1
ATOM 1415 C C . GLY A 1 187 ? -13.843 -11.440 19.834 1.00 52.03 187 GLY A C 1
ATOM 1416 O O . GLY A 1 187 ? -13.480 -12.552 19.459 1.00 52.03 187 GLY A O 1
ATOM 1417 N N . THR A 1 188 ? -14.242 -11.216 21.092 1.00 58.12 188 THR A N 1
ATOM 1418 C CA . THR A 1 188 ? -14.409 -12.290 22.083 1.00 58.12 188 THR A CA 1
ATOM 1419 C C . THR A 1 188 ? -15.883 -12.545 22.368 1.00 58.12 188 THR A C 1
ATOM 1421 O O . THR A 1 188 ? -16.662 -11.610 22.547 1.00 58.12 188 THR A O 1
ATOM 1424 N N . GLU A 1 189 ? -16.275 -13.818 22.411 1.00 63.28 189 GLU A N 1
ATOM 1425 C CA . GLU A 1 189 ? -17.574 -14.197 22.959 1.00 63.28 189 GLU A CA 1
ATOM 1426 C C . GLU A 1 189 ? -17.542 -14.021 24.478 1.00 63.28 189 GLU A C 1
ATOM 1428 O O . GLU A 1 189 ? -16.633 -14.505 25.156 1.00 63.28 189 GLU A O 1
ATOM 1433 N N . ALA A 1 190 ? -18.553 -13.348 25.017 1.00 66.38 190 ALA A N 1
ATOM 1434 C CA . ALA A 1 190 ? -18.742 -13.213 26.450 1.00 66.38 190 ALA A CA 1
ATOM 1435 C C . ALA A 1 190 ? -20.158 -13.639 26.826 1.00 66.38 190 ALA A C 1
ATOM 1437 O O . ALA A 1 190 ? -21.133 -13.288 26.161 1.00 66.38 190 ALA A O 1
ATOM 1438 N N . CYS A 1 191 ? -20.268 -14.399 27.911 1.00 68.12 191 CYS A N 1
ATOM 1439 C CA . CYS A 1 191 ? -21.555 -14.790 28.463 1.00 68.12 191 CYS A CA 1
ATOM 1440 C C . CYS A 1 191 ? -22.026 -13.724 29.454 1.00 68.12 191 CYS A C 1
ATOM 1442 O O . CYS A 1 191 ? -21.354 -13.468 30.452 1.00 68.12 191 CYS A O 1
ATOM 1444 N N . ILE A 1 192 ? -23.197 -13.141 29.201 1.00 64.19 192 ILE A N 1
ATOM 1445 C CA . ILE A 1 192 ? -23.878 -12.287 30.175 1.00 64.19 192 ILE A CA 1
ATOM 1446 C C . ILE A 1 192 ? -24.646 -13.204 31.129 1.00 64.19 192 ILE A C 1
ATOM 1448 O O . ILE A 1 192 ? -25.607 -13.864 30.734 1.00 64.19 192 ILE A O 1
ATOM 1452 N N . THR A 1 193 ? -24.200 -13.278 32.381 1.00 68.06 193 THR A N 1
ATOM 1453 C CA . THR A 1 193 ? -24.936 -13.929 33.469 1.00 68.06 193 THR A CA 1
ATOM 1454 C C . THR A 1 193 ? -25.914 -12.950 34.136 1.00 68.06 193 THR A C 1
ATOM 1456 O O . THR A 1 193 ? -25.747 -11.733 34.013 1.00 68.06 193 THR A O 1
ATOM 1459 N N . PRO A 1 194 ? -26.935 -13.450 34.861 1.00 71.12 194 PRO A N 1
ATOM 1460 C CA . PRO A 1 194 ? -27.911 -12.600 35.547 1.00 71.12 194 PRO A CA 1
ATOM 1461 C C . PRO A 1 194 ? -27.313 -11.569 36.517 1.00 71.12 194 PRO A C 1
ATOM 1463 O O . PRO A 1 194 ? -27.925 -10.531 36.732 1.00 71.12 194 PRO A O 1
ATOM 1466 N N . ASP A 1 195 ? -26.108 -11.805 37.044 1.00 69.88 195 ASP A N 1
ATOM 1467 C CA . ASP A 1 195 ? -25.416 -10.895 37.973 1.00 69.88 195 ASP A CA 1
ATOM 1468 C C . ASP A 1 195 ? -25.001 -9.551 37.330 1.00 69.88 195 ASP A C 1
ATOM 1470 O O . ASP A 1 195 ? -24.652 -8.593 38.026 1.00 69.88 195 ASP A O 1
ATOM 1474 N N . TYR A 1 196 ? -25.041 -9.462 35.995 1.00 64.50 196 TYR A N 1
ATOM 1475 C CA . TYR A 1 196 ? -24.798 -8.231 35.234 1.00 64.50 196 TYR A CA 1
ATOM 1476 C C . TYR A 1 196 ? -26.081 -7.464 34.885 1.00 64.50 196 TYR A C 1
ATOM 1478 O O . TYR A 1 196 ? -26.005 -6.407 34.258 1.00 64.50 196 TYR A O 1
ATOM 1486 N N . LEU A 1 197 ? -27.253 -7.995 35.244 1.00 65.00 197 LEU A N 1
ATOM 1487 C CA . LEU A 1 197 ? -28.541 -7.371 34.969 1.00 65.00 197 LEU A CA 1
ATOM 1488 C C . LEU A 1 197 ? -28.998 -6.530 36.165 1.00 65.00 197 LEU A C 1
ATOM 1490 O O . LEU A 1 197 ? -28.914 -6.947 37.318 1.00 65.00 197 LEU A O 1
ATOM 1494 N N . GLN A 1 198 ? -29.521 -5.347 35.867 1.00 65.50 198 GLN A N 1
ATOM 1495 C CA . GLN A 1 198 ? -30.249 -4.511 36.808 1.00 65.50 198 GLN A CA 1
ATOM 1496 C C . GLN A 1 198 ? -31.694 -4.980 36.878 1.00 65.50 198 GLN A C 1
ATOM 1498 O O . GLN A 1 198 ? -32.380 -5.084 35.856 1.00 65.50 198 GLN A O 1
ATOM 1503 N N . THR A 1 199 ? -32.149 -5.226 38.099 1.00 59.59 199 THR A N 1
ATOM 1504 C CA . THR A 1 199 ? -33.561 -5.387 38.427 1.00 59.59 199 THR A CA 1
ATOM 1505 C C . THR A 1 199 ? -33.981 -4.164 39.239 1.00 59.59 199 THR A C 1
ATOM 1507 O O . THR A 1 199 ? -33.428 -3.923 40.310 1.00 59.59 199 THR A O 1
ATOM 1510 N N . ASP A 1 200 ? -34.928 -3.404 38.696 1.00 56.78 200 ASP A N 1
ATOM 1511 C CA . ASP A 1 200 ? -35.644 -2.268 39.293 1.00 56.78 200 ASP A CA 1
ATOM 1512 C C . ASP A 1 200 ? -34.917 -0.912 39.426 1.00 56.78 200 ASP A C 1
ATOM 1514 O O . ASP A 1 200 ? -34.300 -0.564 40.431 1.00 56.78 200 ASP A O 1
ATOM 1518 N N . GLN A 1 201 ? -35.169 -0.037 38.446 1.00 52.16 201 GLN A N 1
ATOM 1519 C CA . GLN A 1 201 ? -35.501 1.358 38.719 1.00 52.16 201 GLN A CA 1
ATOM 1520 C C . GLN A 1 201 ? -36.893 1.393 39.358 1.00 52.16 201 GLN A C 1
ATOM 1522 O O . GLN A 1 201 ? -37.878 0.995 38.738 1.00 52.16 201 GLN A O 1
ATOM 1527 N N . ALA A 1 202 ? -36.984 1.901 40.587 1.00 50.94 202 ALA A N 1
ATOM 1528 C CA . ALA A 1 202 ? -38.252 2.071 41.289 1.00 50.94 202 ALA A CA 1
ATOM 1529 C C . ALA A 1 202 ? -39.308 2.764 40.397 1.00 50.94 202 ALA A C 1
ATOM 1531 O O . ALA A 1 202 ? -39.162 3.942 40.066 1.00 50.94 202 ALA A O 1
ATOM 1532 N N . GLY A 1 203 ? -40.379 2.043 40.037 1.00 56.31 203 GLY A N 1
ATOM 1533 C CA . GLY A 1 203 ? -41.542 2.591 39.321 1.00 56.31 203 GLY A CA 1
ATOM 1534 C C . GLY A 1 203 ? -41.805 2.071 37.900 1.00 56.31 203 GLY A C 1
ATOM 1535 O O . GLY A 1 203 ? -42.688 2.618 37.239 1.00 56.31 203 GLY A O 1
ATOM 1536 N N . VAL A 1 204 ? -41.097 1.042 37.425 1.00 52.88 204 VAL A N 1
ATOM 1537 C CA . VAL A 1 204 ? -41.369 0.347 36.150 1.00 52.88 204 VAL A CA 1
ATOM 1538 C C . VAL A 1 204 ? -41.639 -1.127 36.463 1.00 52.88 204 VAL A C 1
ATOM 1540 O O . VAL A 1 204 ? -40.868 -1.697 37.217 1.00 52.88 204 VAL A O 1
ATOM 1543 N N . ASP A 1 205 ? -42.718 -1.715 35.926 1.00 53.72 205 ASP A N 1
ATOM 1544 C CA . ASP A 1 205 ? -43.165 -3.100 36.188 1.00 53.72 205 ASP A CA 1
ATOM 1545 C C . ASP A 1 205 ? -42.012 -4.112 36.411 1.00 53.72 205 ASP A C 1
ATOM 1547 O O . ASP A 1 205 ? -41.165 -4.277 35.526 1.00 53.72 205 ASP A O 1
ATOM 1551 N N . ASP A 1 206 ? -42.058 -4.828 37.547 1.00 54.94 206 ASP A N 1
ATOM 1552 C CA . ASP A 1 206 ? -41.067 -5.758 38.149 1.00 54.94 206 ASP A CA 1
ATOM 1553 C C . ASP A 1 206 ? -40.597 -6.955 37.274 1.00 54.94 206 ASP A C 1
ATOM 1555 O O . ASP A 1 206 ? -40.038 -7.932 37.772 1.00 54.94 206 ASP A O 1
ATOM 1559 N N . ASN A 1 207 ? -40.842 -6.946 35.961 1.00 57.22 207 ASN A N 1
ATOM 1560 C CA . ASN A 1 207 ? -40.500 -8.039 35.040 1.00 57.22 207 ASN A CA 1
ATOM 1561 C C . ASN A 1 207 ? -39.477 -7.657 33.959 1.00 57.22 207 ASN A C 1
ATOM 1563 O O . ASN A 1 207 ? -39.175 -8.482 33.094 1.00 57.22 207 ASN A O 1
ATOM 1567 N N . ASN A 1 208 ? -38.939 -6.436 33.981 1.00 55.53 208 ASN A N 1
ATOM 1568 C CA . ASN A 1 208 ? -37.938 -6.000 33.010 1.00 55.53 208 ASN A CA 1
ATOM 1569 C C . ASN A 1 208 ? -36.546 -5.989 33.647 1.00 55.53 208 ASN A C 1
ATOM 1571 O O . ASN A 1 208 ? -36.282 -5.221 34.565 1.00 55.53 208 ASN A O 1
ATOM 1575 N N . ALA A 1 209 ? -35.647 -6.820 33.121 1.00 59.69 209 ALA A N 1
ATOM 1576 C CA . ALA A 1 209 ? -34.221 -6.732 33.400 1.00 59.69 209 ALA A CA 1
ATOM 1577 C C . ALA A 1 209 ? -33.560 -5.828 32.353 1.00 59.69 209 ALA A C 1
ATOM 1579 O O . ALA A 1 209 ? -33.790 -5.989 31.152 1.00 59.69 209 ALA A O 1
ATOM 1580 N N . TYR A 1 210 ? -32.734 -4.886 32.793 1.00 62.84 210 TYR A N 1
ATOM 1581 C CA . TYR A 1 210 ? -31.985 -3.983 31.916 1.00 62.84 210 TYR A CA 1
ATOM 1582 C C . TYR A 1 210 ? -30.503 -4.029 32.251 1.00 62.84 210 TYR A C 1
ATOM 1584 O O . TYR A 1 210 ? -30.083 -4.544 33.279 1.00 62.84 210 TYR A O 1
ATOM 1592 N N . PHE A 1 211 ? -29.688 -3.492 31.359 1.00 61.44 211 PHE A N 1
ATOM 1593 C CA . PHE A 1 211 ? -28.266 -3.327 31.577 1.00 61.44 211 PHE A CA 1
ATOM 1594 C C . PHE A 1 211 ? -27.847 -2.004 30.956 1.00 61.44 211 PHE A C 1
ATOM 1596 O O . PHE A 1 211 ? -28.337 -1.615 29.894 1.00 61.44 211 PHE A O 1
ATOM 1603 N N . SER A 1 212 ? -26.979 -1.286 31.659 1.00 58.31 212 SER A N 1
ATOM 1604 C CA . SER A 1 212 ? -26.449 -0.015 31.186 1.00 58.31 212 SER A CA 1
ATOM 1605 C C . SER A 1 212 ? -25.113 -0.265 30.501 1.00 58.31 212 SER A C 1
ATOM 1607 O O . SER A 1 212 ? -24.207 -0.869 31.077 1.00 58.31 212 SER A O 1
ATOM 1609 N N . PHE A 1 213 ? -24.987 0.206 29.265 1.00 56.19 213 PHE A N 1
ATOM 1610 C CA . PHE A 1 213 ? -23.720 0.187 28.551 1.00 56.19 213 PHE A CA 1
ATOM 1611 C C . PHE A 1 213 ? -22.970 1.487 28.798 1.00 56.19 213 PHE A C 1
ATOM 1613 O O . PHE A 1 213 ? -23.470 2.564 28.474 1.00 56.19 213 PHE A O 1
ATOM 1620 N N . PHE A 1 214 ? -21.747 1.372 29.308 1.00 57.12 214 PHE A N 1
ATOM 1621 C CA . PHE A 1 214 ? -20.798 2.472 29.319 1.00 57.12 214 PHE A CA 1
ATOM 1622 C C . PHE A 1 214 ? -19.659 2.126 28.371 1.00 57.12 214 PHE A C 1
ATOM 1624 O O . PHE A 1 214 ? -18.993 1.098 28.499 1.00 57.12 214 PHE A O 1
ATOM 1631 N N . TYR A 1 215 ? -19.458 2.993 27.388 1.00 46.94 215 TYR A N 1
ATOM 1632 C CA . TYR A 1 215 ? -18.273 2.952 26.556 1.00 46.94 215 TYR A CA 1
ATOM 1633 C C . TYR A 1 215 ? -17.205 3.830 27.205 1.00 46.94 215 TYR A C 1
ATOM 1635 O O . TYR A 1 215 ? -17.475 4.969 27.584 1.00 46.94 215 TYR A O 1
ATOM 1643 N N . THR A 1 216 ? -16.002 3.297 27.391 1.00 47.00 216 THR A N 1
ATOM 1644 C CA . THR A 1 216 ? -14.850 4.085 27.828 1.00 47.00 216 THR A CA 1
ATOM 1645 C C . THR A 1 216 ? -13.675 3.728 26.944 1.00 47.00 216 THR A C 1
ATOM 1647 O O . THR A 1 216 ? -13.202 2.593 26.945 1.00 47.00 216 THR A O 1
ATOM 1650 N N . GLU A 1 217 ? -13.181 4.716 26.209 1.00 44.91 217 GLU A N 1
ATOM 1651 C CA . GLU A 1 217 ? -11.905 4.599 25.521 1.00 44.91 217 GLU A CA 1
ATOM 1652 C C . GLU A 1 217 ? -10.788 4.499 26.553 1.00 44.91 217 GLU A C 1
ATOM 1654 O O . GLU A 1 217 ? -10.405 5.480 27.194 1.00 44.91 217 GLU A O 1
ATOM 1659 N N . ILE A 1 218 ? -10.222 3.304 26.710 1.00 46.53 218 ILE A N 1
ATOM 1660 C CA . ILE A 1 218 ? -8.937 3.166 27.387 1.00 46.53 218 ILE A CA 1
ATOM 1661 C C . ILE A 1 218 ? -7.860 3.507 26.359 1.00 46.53 218 ILE A C 1
ATOM 1663 O O . ILE A 1 218 ? -7.226 2.630 25.771 1.00 46.53 218 ILE A O 1
ATOM 1667 N N . ASN A 1 219 ? -7.641 4.805 26.151 1.00 41.50 219 ASN A N 1
ATOM 1668 C CA . ASN A 1 219 ? -6.467 5.292 25.443 1.00 41.50 219 ASN A CA 1
ATOM 1669 C C . ASN A 1 219 ? -5.224 4.914 26.261 1.00 41.50 219 ASN A C 1
ATOM 1671 O O . ASN A 1 219 ? -4.805 5.640 27.164 1.00 41.50 219 ASN A O 1
ATOM 1675 N N . GLN A 1 220 ? -4.591 3.779 25.947 1.00 39.81 220 GLN A N 1
ATOM 1676 C CA . GLN A 1 220 ? -3.322 3.374 26.571 1.00 39.81 220 GLN A CA 1
ATOM 1677 C C . GLN A 1 220 ? -2.143 4.324 26.242 1.00 39.81 220 GLN A C 1
ATOM 1679 O O . GLN A 1 220 ? -1.012 4.053 26.636 1.00 39.81 220 GLN A O 1
ATOM 1684 N N . GLY A 1 221 ? -2.389 5.458 25.574 1.00 33.88 221 GLY A N 1
ATOM 1685 C CA . GLY A 1 221 ? -1.386 6.459 25.202 1.00 33.88 221 GLY A CA 1
ATOM 1686 C C . GLY A 1 221 ? -1.328 7.739 26.048 1.00 33.88 221 GLY A C 1
ATOM 1687 O O . GLY A 1 221 ? -0.366 8.485 25.896 1.00 33.88 221 GLY A O 1
ATOM 1688 N N . GLN A 1 222 ? -2.279 8.024 26.946 1.00 30.67 222 GLN A N 1
ATOM 1689 C CA . GLN A 1 222 ? -2.214 9.230 27.792 1.00 30.67 222 GLN A CA 1
ATOM 1690 C C . GLN A 1 222 ? -2.584 8.943 29.249 1.00 30.67 222 GLN A C 1
ATOM 1692 O O . GLN A 1 222 ? -3.655 9.282 29.738 1.00 30.67 222 GLN A O 1
ATOM 1697 N N . ARG A 1 223 ? -1.632 8.366 29.988 1.00 28.20 223 ARG A N 1
ATOM 1698 C CA . ARG A 1 223 ? -1.486 8.686 31.412 1.00 28.20 223 ARG A CA 1
ATOM 1699 C C . ARG A 1 223 ? -0.425 9.772 31.544 1.00 28.20 223 ARG A C 1
ATOM 1701 O O . ARG A 1 223 ? 0.750 9.467 31.720 1.00 28.20 223 ARG A O 1
ATOM 1708 N N . THR A 1 224 ? -0.833 11.031 31.468 1.00 29.56 224 THR A N 1
ATOM 1709 C CA . THR A 1 224 ? -0.121 12.095 32.183 1.00 29.56 224 THR A CA 1
ATOM 1710 C C . THR A 1 224 ? -0.868 12.359 33.481 1.00 29.56 224 THR A C 1
ATOM 1712 O O . THR A 1 224 ? -2.096 12.431 33.475 1.00 29.56 224 THR A O 1
ATOM 1715 N N . ALA A 1 225 ? -0.103 12.386 34.573 1.00 32.44 225 ALA A N 1
ATOM 1716 C CA . ALA A 1 225 ? -0.551 12.682 35.929 1.00 32.44 225 ALA A CA 1
ATOM 1717 C C . ALA A 1 225 ? -1.214 14.061 36.054 1.00 32.44 225 ALA A C 1
ATOM 1719 O O . ALA A 1 225 ? -0.873 14.948 35.238 1.00 32.44 225 ALA A O 1
#

Sequence (225 aa):
HYCGWEGVACGCGIDLGAGAGMELADKFWAWGSADNCINPDDALFINNVQGLQLKFTEIELLNMYGANAAAKGYTAGNLYYTQLNITSNIYSGSPVSQTVTLSGPKDLAGGASVNTTVFIPIGTFALDEEVKKFTLTVDVFNSVAETNETNTYELEFQMCWPADLWPGPSMFILHNDGTSSLELKFGTEACITPDYLQTDQAGVDDNNAYFSFFYTEINQGQRTA

Organism: NCBI:txid1411642

Radius of gyration: 26.13 Å; chains: 1; bounding box: 69×38×80 Å